Protein AF-A0A3B9R0B2-F1 (afdb_monomer_lite)

Foldseek 3Di:
DPPPDDDDFDFDWADADPDQQWCSVVDTDNTGHCCVVGVQEGEDADPVRQVVCLCVHDPPHWYAHPQGWIDHNPDIDDDDDDDPPPVVVVVVVVVVVCVVVVVVVVVVVVVVVVVVVVVVVVVVVVVVVVVVVVVVVVVVVVVVVVVVVVVVVVVVVVVVVVVVVVVVVVVVVVVVVVVVVVVVVVVVVVVVVVVVVVVVVVVVVVVVVVVVVVVVVVVVVVVVVVVVVVVVVVVVVVVVVVVVVVVVVVVVVVVVVVVVVVVVVVVVVVVVVVVCVVVPPPVCVVVVVVVVVVVVVVVVVVVVVVVVVVVVVVVVVVVVVVVVVVVVVVVVVVVVVVVVVVVVVVVVVVVVVVVVVVVVVVPPDDD

pLDDT: mean 82.93, std 15.91, range [33.5, 98.56]

Structure (mmCIF, N/CA/C/O backbone):
data_AF-A0A3B9R0B2-F1
#
_entry.id   AF-A0A3B9R0B2-F1
#
loop_
_atom_site.group_PDB
_atom_site.id
_atom_site.type_symbol
_atom_site.label_atom_id
_atom_site.label_alt_id
_atom_site.label_comp_id
_atom_site.label_asym_id
_atom_site.label_entity_id
_atom_site.label_seq_id
_atom_site.pdbx_PDB_ins_code
_atom_site.Cartn_x
_atom_site.Cartn_y
_atom_site.Cartn_z
_atom_site.occupancy
_atom_site.B_iso_or_equiv
_atom_site.auth_seq_id
_atom_site.auth_comp_id
_atom_site.auth_asym_id
_atom_site.auth_atom_id
_atom_site.pdbx_PDB_model_num
ATOM 1 N N . MET A 1 1 ? -48.941 -22.585 159.092 1.00 37.03 1 MET A N 1
ATOM 2 C CA . MET A 1 1 ? -49.025 -22.230 160.525 1.00 37.03 1 MET A CA 1
ATOM 3 C C . MET A 1 1 ? -49.773 -20.913 160.621 1.00 37.03 1 MET A C 1
ATOM 5 O O . MET A 1 1 ? -49.285 -19.969 160.006 1.00 37.03 1 MET A O 1
ATOM 9 N N . PRO A 1 2 ? -50.934 -20.805 161.291 1.00 44.44 2 PRO A N 1
ATOM 10 C CA . PRO A 1 2 ? -51.454 -19.483 161.600 1.00 44.44 2 PRO A CA 1
ATOM 11 C C . PRO A 1 2 ? -50.515 -18.877 162.649 1.00 44.44 2 PRO A C 1
ATOM 13 O O . PRO A 1 2 ? -50.288 -19.476 163.701 1.00 44.44 2 PRO A O 1
ATOM 16 N N . ARG A 1 3 ? -49.890 -17.741 162.323 1.00 44.84 3 ARG A N 1
ATOM 17 C CA . ARG A 1 3 ? -49.161 -16.946 163.311 1.00 44.84 3 ARG A CA 1
ATOM 18 C C . ARG A 1 3 ? -50.188 -16.486 164.344 1.00 44.84 3 ARG A C 1
ATOM 20 O O . ARG A 1 3 ? -51.137 -15.791 164.001 1.00 44.84 3 ARG A O 1
ATOM 27 N N . GLN A 1 4 ? -50.039 -16.944 165.583 1.00 48.78 4 GLN A N 1
ATOM 28 C CA . GLN A 1 4 ? -50.651 -16.259 166.712 1.00 48.78 4 GLN A CA 1
ATOM 29 C C . GLN A 1 4 ? -49.833 -14.988 166.915 1.00 48.78 4 GLN A C 1
ATOM 31 O O . GLN A 1 4 ? -48.729 -15.036 167.456 1.00 48.78 4 GLN A O 1
ATOM 36 N N . ASP A 1 5 ? -50.339 -13.877 166.389 1.00 49.50 5 ASP A N 1
ATOM 37 C CA . ASP A 1 5 ? -49.718 -12.572 166.561 1.00 49.50 5 ASP A CA 1
ATOM 38 C C . ASP A 1 5 ? -49.896 -12.149 168.025 1.00 49.50 5 ASP A C 1
ATOM 40 O O . ASP A 1 5 ? -50.995 -11.831 168.483 1.00 49.50 5 ASP A O 1
ATOM 44 N N . MET A 1 6 ? -48.805 -12.215 168.790 1.00 51.81 6 MET A N 1
ATOM 45 C CA . MET A 1 6 ? -48.743 -11.665 170.141 1.00 51.81 6 MET A CA 1
ATOM 46 C C . MET A 1 6 ? -48.687 -10.139 170.025 1.00 51.81 6 MET A C 1
ATOM 48 O O . MET A 1 6 ? -47.674 -9.585 169.604 1.00 51.81 6 MET A O 1
ATOM 52 N N . PHE A 1 7 ? -49.775 -9.464 170.391 1.00 59.09 7 PHE A N 1
ATOM 53 C CA . PHE A 1 7 ? -49.827 -8.008 170.494 1.00 59.09 7 PHE A CA 1
ATOM 54 C C . PHE A 1 7 ? -49.652 -7.591 171.955 1.00 59.09 7 PHE A C 1
ATOM 56 O O . PHE A 1 7 ? -50.466 -7.945 172.808 1.00 59.09 7 PHE A O 1
ATOM 63 N N . PHE A 1 8 ? -48.590 -6.835 172.236 1.00 60.72 8 PHE A N 1
ATOM 64 C CA . PHE A 1 8 ? -48.352 -6.218 173.537 1.00 60.72 8 PHE A CA 1
ATOM 65 C C . PHE A 1 8 ? -48.596 -4.716 173.395 1.00 60.72 8 PHE A C 1
ATOM 67 O O . PHE A 1 8 ? -47.788 -4.006 172.802 1.00 60.72 8 PHE A O 1
ATOM 74 N N . VAL A 1 9 ? -49.745 -4.246 173.876 1.00 70.50 9 VAL A N 1
ATOM 75 C CA . VAL A 1 9 ? -50.085 -2.820 173.926 1.00 70.50 9 VAL A CA 1
ATOM 76 C C . VAL A 1 9 ? -50.505 -2.524 175.353 1.00 70.50 9 VAL A C 1
ATOM 78 O O . VAL A 1 9 ? -51.382 -3.207 175.889 1.00 70.50 9 VAL A O 1
ATOM 81 N N . GLU A 1 10 ? -49.851 -1.552 175.984 1.00 64.38 10 GLU A N 1
ATOM 82 C CA . GLU A 1 10 ? -50.180 -1.175 177.353 1.00 64.38 10 GLU A CA 1
ATOM 83 C C . GLU A 1 10 ? -51.625 -0.669 177.424 1.00 64.38 10 GLU A C 1
ATOM 85 O O . GLU A 1 10 ? -52.099 0.117 176.595 1.00 64.38 10 GLU A O 1
ATOM 90 N N . SER A 1 11 ? -52.362 -1.184 178.407 1.00 61.53 11 SER A N 1
ATOM 91 C CA . SER A 1 11 ? -53.732 -0.765 178.655 1.00 61.53 11 SER A CA 1
ATOM 92 C C . SER A 1 11 ? -53.736 0.631 179.271 1.00 61.53 11 SER A C 1
ATOM 94 O O . SER A 1 11 ? -53.330 0.822 180.415 1.00 61.53 11 SER A O 1
ATOM 96 N N . GLY A 1 12 ? -54.226 1.585 178.491 1.00 62.78 12 GLY A N 1
ATOM 97 C CA . GLY A 1 12 ? -54.355 3.002 178.804 1.00 62.78 12 GLY A CA 1
ATOM 98 C C . GLY A 1 12 ? -55.355 3.621 177.829 1.00 62.78 12 GLY A C 1
ATOM 99 O O . GLY A 1 12 ? -55.630 3.050 176.776 1.00 62.78 12 GLY A O 1
ATOM 100 N N . LYS A 1 13 ? -55.965 4.756 178.177 1.00 60.72 13 LYS A N 1
ATOM 101 C CA . LYS A 1 13 ? -56.844 5.460 177.231 1.00 60.72 13 LYS A C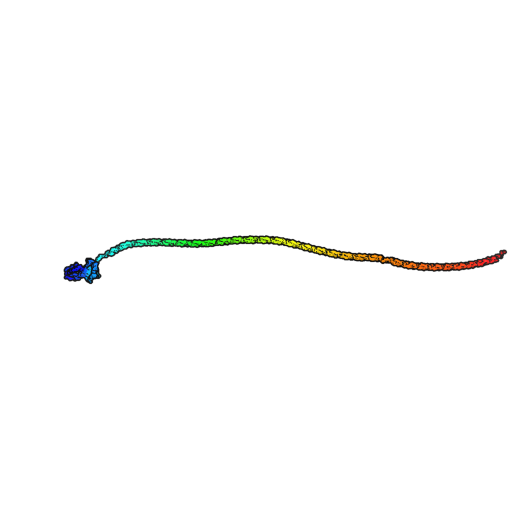A 1
ATOM 102 C C . LYS A 1 13 ? -55.984 6.191 176.211 1.00 60.72 13 LYS A C 1
ATOM 104 O O . LYS A 1 13 ? -55.130 6.974 176.618 1.00 60.72 13 LYS A O 1
ATOM 109 N N . THR A 1 14 ? -56.243 5.987 174.917 1.00 67.44 14 THR A N 1
ATOM 110 C CA . THR A 1 14 ? -55.568 6.770 173.875 1.00 67.44 14 THR A CA 1
ATOM 111 C C . THR A 1 14 ? -55.925 8.248 174.062 1.00 67.44 14 THR A C 1
ATOM 113 O O . THR A 1 14 ? -57.096 8.617 173.945 1.00 67.44 14 THR A O 1
ATOM 116 N N . ALA A 1 15 ? -54.953 9.108 174.372 1.00 62.34 15 ALA A N 1
ATOM 117 C CA . ALA A 1 15 ? -55.215 10.543 174.423 1.00 62.34 15 ALA A CA 1
ATOM 118 C C . ALA A 1 15 ? -55.415 11.071 172.990 1.00 62.34 15 ALA A C 1
ATOM 120 O O . ALA A 1 15 ? -54.563 10.881 172.119 1.00 62.34 15 ALA A O 1
ATOM 121 N N . GLN A 1 16 ? -56.568 11.696 172.731 1.00 60.84 16 GLN A N 1
ATOM 122 C CA . GLN A 1 16 ? -56.903 12.227 171.407 1.00 60.84 16 GLN A CA 1
ATOM 123 C C . GLN A 1 16 ? -55.913 13.327 171.012 1.00 60.84 16 GLN A C 1
ATOM 125 O O . GLN A 1 16 ? -55.803 14.347 171.693 1.00 60.84 16 GLN A O 1
ATOM 130 N N . SER A 1 17 ? -55.204 13.112 169.901 1.00 60.94 17 SER A N 1
ATOM 131 C CA . SER A 1 17 ? -54.373 14.142 169.279 1.00 60.94 17 SER A CA 1
ATOM 132 C C . SER A 1 17 ? -55.269 15.193 168.625 1.00 60.94 17 SER A C 1
ATOM 134 O O . SER A 1 17 ? -56.183 14.856 167.872 1.00 60.94 17 SER A O 1
ATOM 136 N N . THR A 1 18 ? -55.008 16.471 168.898 1.00 60.12 18 THR A N 1
ATOM 137 C CA . THR A 1 18 ? -55.704 17.609 168.278 1.00 60.12 18 THR A CA 1
ATOM 138 C C . THR A 1 18 ? -55.251 17.876 166.840 1.00 60.12 18 THR A C 1
ATOM 140 O O . THR A 1 18 ? -55.860 18.703 166.158 1.00 60.12 18 THR A O 1
ATOM 143 N N . ASP A 1 19 ? -54.213 17.183 166.362 1.00 68.56 19 ASP A N 1
ATOM 144 C CA . ASP A 1 19 ? -53.694 17.349 165.010 1.00 68.56 19 ASP A CA 1
ATOM 145 C C . ASP A 1 19 ? -54.424 16.447 164.003 1.00 68.56 19 ASP A C 1
ATOM 147 O O . ASP A 1 19 ? -54.148 15.248 163.877 1.00 68.56 19 ASP A O 1
ATOM 151 N N . ARG A 1 20 ? -55.352 17.061 163.255 1.00 66.94 20 ARG A N 1
ATOM 152 C CA . ARG A 1 20 ? -56.171 16.428 162.205 1.00 66.94 20 ARG A CA 1
ATOM 153 C C . ARG A 1 20 ? -55.367 15.860 161.037 1.00 66.94 20 ARG A C 1
ATOM 155 O O . ARG A 1 20 ? -55.954 15.210 160.182 1.00 66.94 20 ARG A O 1
ATOM 162 N N . GLN A 1 21 ? -54.062 16.095 160.966 1.00 77.50 21 GLN A N 1
ATOM 163 C CA . GLN A 1 21 ? -53.229 15.498 159.924 1.00 77.50 21 GLN A CA 1
ATOM 164 C C . GLN A 1 21 ? -52.776 14.071 160.265 1.00 77.50 21 GLN A C 1
ATOM 166 O O . GLN A 1 21 ? -52.325 13.353 159.373 1.00 77.50 21 GLN A O 1
ATOM 171 N N . THR A 1 22 ? -52.936 13.638 161.521 1.00 83.44 22 THR A N 1
ATOM 172 C CA . THR A 1 22 ? -52.556 12.298 161.994 1.00 83.44 22 THR A CA 1
ATOM 173 C C . THR A 1 22 ? -53.756 11.354 162.064 1.00 83.44 22 THR A C 1
ATOM 175 O O . THR A 1 22 ? -54.871 11.752 162.403 1.00 83.44 22 THR A O 1
ATOM 178 N N . LEU A 1 23 ? -53.534 10.066 161.798 1.00 84.31 23 LEU A N 1
ATOM 179 C CA . LEU A 1 23 ? -54.575 9.037 161.858 1.00 84.31 23 LEU A CA 1
ATOM 180 C C . LEU A 1 23 ? -55.136 8.874 163.282 1.00 84.31 23 LEU A C 1
ATOM 182 O O . LEU A 1 23 ? -56.311 8.550 163.447 1.00 84.31 23 LEU A O 1
ATOM 186 N N . LEU A 1 24 ? -54.335 9.180 164.311 1.00 82.25 24 LEU A N 1
ATOM 187 C CA . LEU A 1 24 ? -54.759 9.198 165.717 1.00 82.25 24 LEU A CA 1
ATOM 188 C C . LEU A 1 24 ? -55.897 10.183 166.010 1.00 82.25 24 LEU A C 1
ATOM 190 O O . LEU A 1 24 ? -56.662 9.952 166.942 1.00 82.25 24 LEU A O 1
ATOM 194 N N . ALA A 1 25 ? -56.051 11.255 165.229 1.00 81.69 25 ALA A N 1
ATOM 195 C CA . ALA A 1 25 ? -57.177 12.174 165.395 1.00 81.69 25 ALA A CA 1
ATOM 196 C C . ALA A 1 25 ? -58.522 11.554 164.967 1.00 81.69 25 ALA A C 1
ATOM 198 O O . ALA A 1 25 ? -59.581 12.043 165.364 1.00 81.69 25 ALA A O 1
ATOM 199 N N . TYR A 1 26 ? -58.492 10.476 164.175 1.00 80.19 26 TYR A N 1
ATOM 200 C CA . TYR A 1 26 ? -59.678 9.811 163.629 1.00 80.19 26 TYR A CA 1
ATOM 201 C C . TYR A 1 26 ? -59.970 8.446 164.264 1.00 80.19 26 TYR A C 1
ATOM 203 O O . TYR A 1 26 ? -60.997 7.842 163.956 1.00 80.19 26 TYR A O 1
ATOM 211 N N . VAL A 1 27 ? -59.100 7.954 165.152 1.00 79.06 27 VAL A N 1
ATOM 212 C CA . VAL A 1 27 ? -59.224 6.630 165.775 1.00 79.06 27 VAL A CA 1
ATOM 213 C C . VAL A 1 27 ? -59.065 6.756 167.290 1.00 79.06 27 VAL A C 1
ATOM 215 O O . VAL A 1 27 ? -58.057 7.259 167.771 1.00 79.06 27 VAL A O 1
ATOM 218 N N . SER A 1 28 ? -60.039 6.264 168.060 1.00 72.56 28 SER A N 1
ATOM 219 C CA . SER A 1 28 ? -59.986 6.237 169.529 1.00 72.56 28 SER A CA 1
ATOM 220 C C . SER A 1 28 ? -60.235 4.832 170.070 1.00 72.56 28 SER A C 1
ATOM 222 O O . SER A 1 28 ? -61.169 4.162 169.627 1.00 72.56 28 SER A O 1
ATOM 224 N N . SER A 1 29 ? -59.440 4.410 171.058 1.00 75.25 29 SER A N 1
ATOM 225 C CA . SER A 1 29 ? -59.623 3.147 171.778 1.00 75.25 29 SER A CA 1
ATOM 226 C C . SER A 1 29 ? -59.675 3.389 173.285 1.00 75.25 29 SER A C 1
ATOM 228 O O . SER A 1 29 ? -58.774 3.986 173.873 1.00 75.25 29 SER A O 1
ATOM 230 N N . ASP A 1 30 ? -60.727 2.885 173.931 1.00 68.25 30 ASP A N 1
ATOM 231 C CA . ASP A 1 30 ? -60.907 3.026 175.381 1.00 68.25 30 ASP A CA 1
ATOM 232 C C . ASP A 1 30 ? -60.024 2.071 176.199 1.00 68.25 30 ASP A C 1
ATOM 234 O O . ASP A 1 30 ? -59.867 2.263 177.405 1.00 68.25 30 ASP A O 1
ATOM 238 N N . ARG A 1 31 ? -59.485 1.016 175.568 1.00 72.12 31 ARG A N 1
ATOM 239 C CA . ARG A 1 31 ? -58.757 -0.069 176.253 1.00 72.12 31 ARG A CA 1
ATOM 240 C C . ARG A 1 31 ? -57.244 -0.027 176.090 1.00 72.12 31 ARG A C 1
ATOM 242 O O . ARG A 1 31 ? -56.553 -0.557 176.955 1.00 72.12 31 ARG A O 1
ATOM 249 N N . TYR A 1 32 ? -56.749 0.526 174.990 1.00 78.75 32 TYR A N 1
ATOM 250 C CA . TYR A 1 32 ? -55.340 0.456 174.617 1.00 78.75 32 TYR A CA 1
ATOM 251 C C . TYR A 1 32 ? -54.835 1.834 174.228 1.00 78.75 32 TYR A C 1
ATOM 253 O O . TYR A 1 32 ? -55.523 2.563 173.507 1.00 78.75 32 TYR A O 1
ATOM 261 N N . ASP A 1 33 ? -53.624 2.168 174.662 1.00 78.69 33 ASP A N 1
ATOM 262 C CA . ASP A 1 33 ? -52.990 3.388 174.200 1.00 78.69 33 ASP A CA 1
ATOM 263 C C . ASP A 1 33 ? -52.382 3.145 172.812 1.00 78.69 33 ASP A C 1
ATOM 265 O O . ASP A 1 33 ? -51.376 2.455 172.658 1.00 78.69 33 ASP A O 1
ATOM 269 N N . LEU A 1 34 ? -53.048 3.664 171.776 1.00 79.50 34 LEU A N 1
ATOM 270 C CA . LEU A 1 34 ? -52.610 3.551 170.383 1.00 79.50 34 LEU A CA 1
ATOM 271 C C . LEU A 1 34 ? -51.596 4.630 169.988 1.00 79.50 34 LEU A C 1
ATOM 273 O O . LEU A 1 34 ? -51.070 4.566 168.872 1.00 79.50 34 LEU A O 1
ATOM 277 N N . GLN A 1 35 ? -51.310 5.605 170.863 1.00 79.81 35 GLN A N 1
ATOM 278 C CA . GLN A 1 35 ? -50.381 6.689 170.545 1.00 79.81 35 GLN A CA 1
ATOM 279 C C . GLN A 1 35 ? -49.009 6.169 170.086 1.00 79.81 35 GLN A C 1
ATOM 281 O O . GLN A 1 35 ? -48.563 6.603 169.023 1.00 79.81 35 GLN A O 1
ATOM 286 N N . PRO A 1 36 ? -48.367 5.190 170.761 1.00 77.69 36 PRO A N 1
ATOM 287 C CA . PRO A 1 36 ? -47.055 4.698 170.338 1.00 77.69 36 PRO A CA 1
ATOM 288 C C . PRO A 1 36 ? -47.045 4.026 168.957 1.00 77.69 36 PRO A C 1
ATOM 290 O O . PRO A 1 36 ? -46.008 4.007 168.301 1.00 77.69 36 PRO A O 1
ATOM 293 N N . LEU A 1 37 ? -48.175 3.467 168.504 1.00 77.19 37 LEU A N 1
ATOM 294 C CA . LEU A 1 37 ? -48.255 2.736 167.234 1.00 77.19 37 LEU A CA 1
ATOM 295 C C . LEU A 1 37 ? -48.544 3.662 166.045 1.00 77.19 37 LEU A C 1
ATOM 297 O O . LEU A 1 37 ? -48.039 3.437 164.949 1.00 77.19 37 LEU A O 1
ATOM 301 N N . LEU A 1 38 ? -49.387 4.678 166.249 1.00 79.06 38 LEU A N 1
ATOM 302 C CA . LEU A 1 38 ? -49.955 5.480 165.161 1.00 79.06 38 LEU A CA 1
ATOM 303 C C . LEU A 1 38 ? -49.489 6.944 165.154 1.00 79.06 38 LEU A C 1
ATOM 305 O O . LEU A 1 38 ? -49.937 7.703 164.297 1.00 79.06 38 LEU A O 1
ATOM 309 N N . ALA A 1 39 ? -48.587 7.349 166.058 1.00 77.19 39 ALA A N 1
ATOM 310 C CA . ALA A 1 39 ? -48.084 8.727 166.136 1.00 77.19 39 ALA A CA 1
ATOM 311 C C . ALA A 1 39 ? -47.490 9.247 164.815 1.00 77.19 39 ALA A C 1
ATOM 313 O O . ALA A 1 39 ? -47.677 10.413 164.491 1.00 77.19 39 ALA A O 1
ATOM 314 N N . GLY A 1 40 ? -46.819 8.384 164.044 1.00 81.31 40 GLY A N 1
ATOM 315 C CA . GLY A 1 40 ? -46.200 8.732 162.758 1.00 81.31 40 GLY A CA 1
ATOM 316 C C . GLY A 1 40 ? -47.059 8.435 161.524 1.00 81.31 40 GLY A C 1
ATOM 317 O O . GLY A 1 40 ? -46.539 8.416 160.410 1.00 81.31 40 GLY A O 1
ATOM 318 N N . VAL A 1 41 ? -48.351 8.126 161.685 1.00 86.44 41 VAL A N 1
ATOM 319 C CA . VAL A 1 41 ? -49.229 7.805 160.550 1.00 86.44 41 VAL A CA 1
ATOM 320 C C . VAL A 1 41 ? -50.074 9.025 160.198 1.00 86.44 41 VAL A C 1
ATOM 322 O O . VAL A 1 41 ? -50.977 9.401 160.942 1.00 86.44 41 VAL A O 1
ATOM 325 N N . LEU A 1 42 ? -49.778 9.639 159.058 1.00 88.44 42 LEU A N 1
ATOM 326 C CA . LEU A 1 42 ? -50.481 10.791 158.504 1.00 88.44 42 LEU A CA 1
ATOM 327 C C . LEU A 1 42 ? -51.615 10.347 157.570 1.00 88.44 42 LEU A C 1
ATOM 329 O O . LEU A 1 42 ? -51.637 9.212 157.090 1.00 88.44 42 LEU A O 1
ATOM 333 N N . VAL A 1 43 ? -52.558 11.245 157.290 1.00 88.75 43 VAL A N 1
ATOM 334 C CA . VAL A 1 43 ? -53.704 10.969 156.407 1.00 88.75 43 VAL A CA 1
ATOM 335 C C . VAL A 1 43 ? -53.698 11.905 155.197 1.00 88.75 43 VAL A C 1
ATOM 337 O O . VAL A 1 43 ? -53.360 13.083 155.320 1.00 88.75 43 VAL A O 1
ATOM 340 N N . ALA A 1 44 ? -54.081 11.375 154.034 1.00 87.19 44 ALA A N 1
ATOM 341 C CA . ALA A 1 44 ? -54.340 12.129 152.803 1.00 87.19 44 ALA A CA 1
ATOM 342 C C . ALA A 1 44 ? -55.659 11.674 152.150 1.00 87.19 44 ALA A C 1
ATOM 344 O O . ALA A 1 44 ? -56.146 10.569 152.412 1.00 87.19 44 ALA A O 1
ATOM 345 N N . GLU A 1 45 ? -56.258 12.506 151.301 1.00 84.88 45 GLU A N 1
ATOM 346 C CA . GLU A 1 45 ? -57.517 12.181 150.620 1.00 84.88 45 GLU A CA 1
ATOM 347 C C . GLU A 1 45 ? -57.298 11.146 149.503 1.00 84.88 45 GLU A C 1
ATOM 349 O 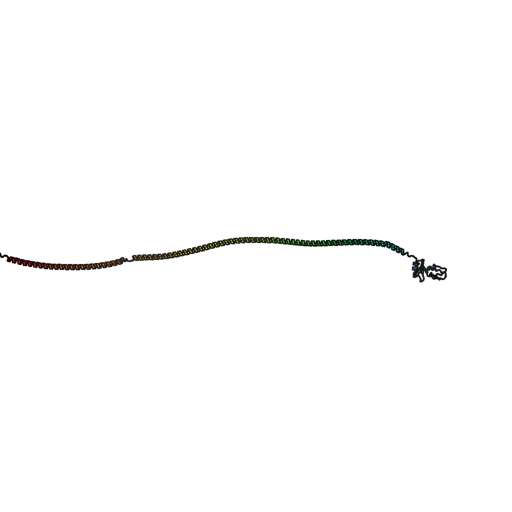O . GLU A 1 45 ? -58.008 10.136 149.447 1.00 84.88 45 GLU A O 1
ATOM 354 N N . ASP A 1 46 ? -56.276 11.344 148.663 1.00 83.56 46 ASP A N 1
ATOM 355 C CA . ASP A 1 46 ? -55.973 10.491 147.509 1.00 83.56 46 ASP A CA 1
ATOM 356 C C . ASP A 1 46 ? -54.475 10.152 147.357 1.00 83.56 46 ASP A C 1
ATOM 358 O O . ASP A 1 46 ? -53.607 10.632 148.091 1.00 83.56 46 ASP A O 1
ATOM 362 N N . LEU A 1 47 ? -54.164 9.251 146.416 1.00 84.31 47 LEU A N 1
ATOM 363 C CA . LEU A 1 47 ? -52.792 8.791 146.177 1.00 84.31 47 LEU A CA 1
ATOM 364 C C . LEU A 1 47 ? -51.881 9.901 145.640 1.00 84.31 47 LEU A C 1
ATOM 366 O O . LEU A 1 47 ? -50.685 9.897 145.929 1.00 84.31 47 LEU A O 1
ATOM 370 N N . THR A 1 48 ? -52.423 10.835 144.862 1.00 86.06 48 THR A N 1
ATOM 371 C CA . THR A 1 48 ? -51.646 11.937 144.288 1.00 86.06 48 THR A CA 1
ATOM 372 C C . THR A 1 48 ? -51.164 12.863 145.396 1.00 86.06 48 THR A C 1
ATOM 374 O O . THR A 1 48 ? -49.980 13.193 145.451 1.00 86.06 48 THR A O 1
ATOM 377 N N . GLU A 1 49 ? -52.052 13.209 146.326 1.00 86.50 49 GLU A N 1
ATOM 378 C CA . GLU A 1 49 ? -51.727 13.986 147.515 1.00 86.50 49 GLU A CA 1
ATOM 379 C C . GLU A 1 49 ? -50.709 13.247 148.399 1.00 86.50 49 GLU A C 1
ATOM 381 O O . GLU A 1 49 ? -49.703 13.832 148.809 1.00 86.50 49 GLU A O 1
ATOM 386 N N . ALA A 1 50 ? -50.906 11.943 148.629 1.00 85.88 50 ALA A N 1
ATOM 387 C CA . ALA A 1 50 ? -49.968 11.136 149.410 1.00 85.88 50 ALA A CA 1
ATOM 388 C C . ALA A 1 50 ? -48.564 11.069 148.778 1.00 85.88 50 ALA A C 1
ATOM 390 O O . ALA A 1 50 ? -47.562 11.125 149.490 1.00 85.88 50 ALA A O 1
ATOM 391 N N . LEU A 1 51 ? -48.464 10.974 147.448 1.00 85.62 51 LEU A N 1
ATOM 392 C CA . LEU A 1 51 ? -47.179 10.973 146.743 1.00 85.62 51 LEU A CA 1
ATOM 393 C C . LEU A 1 51 ? -46.520 12.354 146.711 1.00 85.62 51 LEU A C 1
ATOM 395 O O . LEU A 1 51 ? -45.298 12.424 146.817 1.00 85.62 51 LEU A O 1
ATOM 399 N N . ALA A 1 52 ? -47.294 13.435 146.602 1.00 88.81 52 ALA A N 1
ATOM 400 C CA . ALA A 1 52 ? -46.759 14.795 146.651 1.00 88.81 52 ALA A CA 1
ATOM 401 C C . ALA A 1 52 ? -46.112 15.092 148.011 1.00 88.81 52 ALA A C 1
ATOM 403 O O . ALA A 1 52 ? -45.025 15.659 148.073 1.00 88.81 52 ALA A O 1
ATOM 404 N N . ARG A 1 53 ? -46.740 14.631 149.099 1.00 85.56 53 ARG A N 1
ATOM 405 C CA . ARG A 1 53 ? -46.236 14.802 150.471 1.00 85.56 53 ARG A CA 1
ATOM 406 C C . ARG A 1 53 ? -45.169 13.782 150.871 1.00 85.56 53 ARG A C 1
ATOM 408 O O . ARG A 1 53 ? -44.580 13.885 151.943 1.00 85.56 53 ARG A O 1
ATOM 415 N N . ARG A 1 54 ? -44.867 12.806 150.013 1.00 86.25 54 ARG A N 1
ATOM 416 C CA . ARG A 1 54 ? -43.921 11.721 150.312 1.00 86.25 54 ARG A CA 1
ATOM 417 C C . ARG A 1 54 ? -42.513 12.219 150.644 1.00 86.25 54 ARG A C 1
ATOM 419 O O . ARG A 1 54 ? -41.843 11.597 151.461 1.00 86.25 54 ARG A O 1
ATOM 426 N N . SER A 1 55 ? -42.052 13.301 150.014 1.00 84.06 55 SER A N 1
ATOM 427 C CA . SER A 1 55 ? -40.714 13.860 150.267 1.00 84.06 55 SER A CA 1
ATOM 428 C C . SER A 1 55 ? -40.573 14.524 151.637 1.00 84.06 55 SER A C 1
ATOM 430 O O . SER A 1 55 ? -39.451 14.769 152.065 1.00 84.06 55 SER A O 1
ATOM 432 N N . GLU A 1 56 ? -41.686 14.823 152.308 1.00 85.69 56 GLU A N 1
ATOM 433 C CA . GLU A 1 56 ? -41.707 15.460 153.629 1.00 85.69 56 GLU A CA 1
ATOM 434 C C . GLU A 1 56 ? -41.709 14.435 154.775 1.00 85.69 56 GLU A C 1
ATOM 436 O O . GLU A 1 56 ? -41.499 14.811 155.926 1.00 85.69 56 GLU A O 1
ATOM 441 N N . LEU A 1 57 ? -41.916 13.146 154.471 1.00 84.25 57 LEU A N 1
ATOM 442 C CA . LEU A 1 57 ? -42.009 12.083 155.472 1.00 84.25 57 LEU A CA 1
ATOM 443 C C . LEU A 1 57 ? -40.669 11.806 156.153 1.00 84.25 57 LEU A C 1
ATOM 445 O O . LEU A 1 57 ? -39.642 11.629 155.493 1.00 84.25 57 LEU A O 1
ATOM 449 N N . GLN A 1 58 ? -40.698 11.670 157.479 1.00 83.75 58 GLN A N 1
ATOM 450 C CA . GLN A 1 58 ? -39.563 11.160 158.248 1.00 83.75 58 GLN A CA 1
ATOM 451 C C . GLN A 1 58 ? -39.398 9.639 158.073 1.00 83.75 58 GLN A C 1
ATOM 453 O O . GLN A 1 58 ? -40.299 8.931 157.623 1.00 83.75 58 GLN A O 1
ATOM 458 N N . GLN A 1 59 ? -38.235 9.109 158.476 1.00 78.50 59 GLN A N 1
ATOM 459 C CA . GLN A 1 59 ? -37.823 7.707 158.271 1.00 78.50 59 GLN A CA 1
ATOM 460 C C . GLN A 1 59 ? -38.834 6.653 158.789 1.00 78.50 59 GLN A C 1
ATOM 462 O O . GLN A 1 59 ? -38.814 5.515 158.319 1.00 78.50 59 GLN A O 1
ATOM 467 N N . SER A 1 60 ? -39.716 7.024 159.724 1.00 78.94 60 SER A N 1
ATOM 468 C CA . SER A 1 60 ? -40.711 6.141 160.357 1.00 78.94 60 SER A CA 1
ATOM 469 C C . SER A 1 60 ? -42.159 6.606 160.166 1.00 78.94 60 SER A C 1
ATOM 471 O O . SER A 1 60 ? -43.051 6.112 160.854 1.00 78.94 60 SER A O 1
ATOM 473 N N . GLU A 1 61 ? -42.401 7.552 159.256 1.00 88.50 61 GLU A N 1
ATOM 474 C CA . GLU A 1 61 ? -43.741 8.056 158.965 1.00 88.50 61 GLU A CA 1
ATOM 475 C C . GLU A 1 61 ? -44.338 7.408 157.714 1.00 88.50 61 GLU A C 1
ATOM 477 O O . GLU A 1 61 ? -43.638 7.007 156.777 1.00 88.50 61 GLU A O 1
ATOM 482 N N . SER A 1 62 ? -45.663 7.303 157.694 1.00 88.94 62 SER A N 1
ATOM 483 C CA . SER A 1 62 ? -46.405 6.818 156.529 1.00 88.94 62 SER A CA 1
ATOM 484 C C . SER A 1 62 ? -47.696 7.597 156.348 1.00 88.94 62 SER A C 1
ATOM 486 O O . SER A 1 62 ? -48.301 8.034 157.322 1.00 88.94 62 SER A O 1
ATOM 488 N N . ILE A 1 63 ? -48.119 7.772 155.099 1.00 90.56 63 ILE A N 1
ATOM 489 C CA . ILE A 1 63 ? -49.380 8.420 154.743 1.00 90.56 63 ILE A CA 1
ATOM 490 C C . ILE A 1 63 ? -50.366 7.341 154.327 1.00 90.56 63 ILE A C 1
ATOM 492 O O . ILE A 1 63 ? -50.080 6.542 153.434 1.00 90.56 63 ILE A O 1
ATOM 496 N N . VAL A 1 64 ? -51.541 7.333 154.942 1.00 88.81 64 VAL A N 1
ATOM 497 C CA . VAL A 1 64 ? -52.645 6.452 154.564 1.00 88.81 64 VAL A CA 1
ATOM 498 C C . VAL A 1 64 ? -53.715 7.273 153.859 1.00 88.81 64 VAL A C 1
ATOM 500 O O . VAL A 1 64 ? -54.156 8.306 154.356 1.00 88.81 64 VAL A O 1
ATOM 503 N N . THR A 1 65 ? -54.140 6.804 152.690 1.00 87.56 65 THR A N 1
ATOM 504 C CA . THR A 1 65 ? -55.247 7.417 151.943 1.00 87.56 65 THR A CA 1
ATOM 505 C C . THR A 1 65 ? -56.586 6.795 152.327 1.00 87.56 65 THR A C 1
ATOM 507 O O . THR A 1 65 ? -56.633 5.639 152.759 1.00 87.56 65 THR A O 1
ATOM 510 N N . LYS A 1 66 ? -57.703 7.494 152.081 1.00 82.62 66 LYS A N 1
ATOM 511 C CA . LYS A 1 66 ? -59.059 6.933 152.283 1.00 82.62 66 LYS A CA 1
ATOM 512 C C . LYS A 1 66 ? -59.301 5.620 151.526 1.00 82.62 66 LYS A C 1
ATOM 514 O O . LYS A 1 66 ? -60.075 4.784 151.981 1.00 82.62 66 LYS A O 1
ATOM 519 N N . SER A 1 67 ? -58.625 5.422 150.392 1.00 76.81 67 SER A N 1
ATOM 520 C CA . SER A 1 67 ? -58.708 4.198 149.578 1.00 76.81 67 SER A CA 1
ATOM 521 C C . SER A 1 67 ? -57.934 2.997 150.150 1.00 76.81 67 SER A C 1
ATOM 523 O O . SER A 1 67 ? -57.956 1.913 149.568 1.00 76.81 67 SER A O 1
ATOM 525 N N . GLY A 1 68 ? -57.241 3.171 151.281 1.00 78.06 68 GLY A N 1
ATOM 526 C CA . GLY A 1 68 ? -56.448 2.124 151.929 1.00 78.06 68 GLY A CA 1
ATOM 527 C C . GLY A 1 68 ? -55.039 1.949 151.356 1.00 78.06 68 GLY A C 1
ATOM 528 O O . GLY A 1 68 ? -54.326 1.038 151.774 1.00 78.06 68 GLY A O 1
ATOM 529 N N . VAL A 1 69 ? -54.610 2.803 150.417 1.00 83.69 69 VAL A N 1
ATOM 530 C CA . VAL A 1 69 ? -53.207 2.842 149.977 1.00 83.69 69 VAL A CA 1
ATOM 531 C C . VAL A 1 69 ? -52.357 3.474 151.070 1.00 83.69 69 VAL A C 1
ATOM 533 O O . VAL A 1 69 ? -52.684 4.564 151.546 1.00 83.69 69 VAL A O 1
ATOM 536 N N . VAL A 1 70 ? -51.263 2.801 151.424 1.00 88.62 70 VAL A N 1
ATOM 537 C CA . VAL A 1 70 ? -50.268 3.281 152.388 1.00 88.62 70 VAL A CA 1
ATOM 538 C C . VAL A 1 70 ? -48.995 3.649 151.640 1.00 88.62 70 VAL A C 1
ATOM 540 O O . VAL A 1 70 ? -48.476 2.837 150.879 1.00 88.62 70 VAL A O 1
ATOM 543 N N . VAL A 1 71 ? -48.481 4.854 151.851 1.00 86.25 71 VAL A N 1
ATOM 544 C CA . VAL A 1 71 ? -47.260 5.362 151.217 1.00 86.25 71 VAL A CA 1
ATOM 545 C C . VAL A 1 71 ? -46.237 5.688 152.301 1.00 86.25 71 VAL A C 1
ATOM 547 O O . VAL A 1 71 ? -46.502 6.494 153.187 1.00 86.25 71 VAL A O 1
ATOM 550 N N . GLY A 1 72 ? -45.067 5.063 152.230 1.00 87.00 72 GLY A N 1
ATOM 551 C CA . GLY A 1 72 ? -43.878 5.427 152.997 1.00 87.00 72 G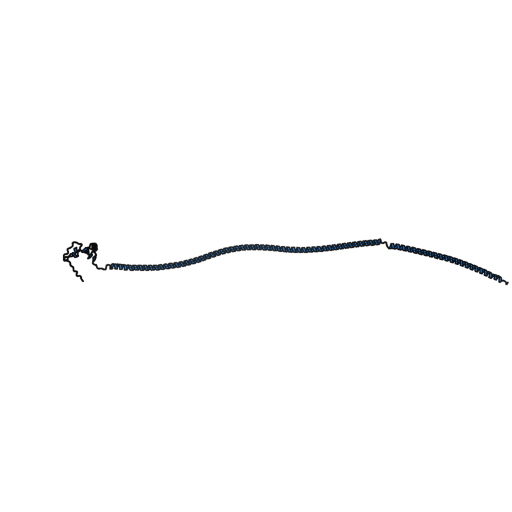LY A CA 1
ATOM 552 C C . GLY A 1 72 ? -42.844 6.154 152.132 1.00 87.00 72 GLY A C 1
ATOM 553 O O . GLY A 1 72 ? -43.021 6.346 150.927 1.00 87.00 72 GLY A O 1
ATOM 554 N N . ILE A 1 73 ? -41.711 6.523 152.732 1.00 85.75 73 ILE A N 1
ATOM 555 C CA . ILE A 1 73 ? -40.678 7.337 152.066 1.00 85.75 73 ILE A CA 1
ATOM 556 C C . ILE A 1 73 ? -40.109 6.697 150.788 1.00 85.75 73 ILE A C 1
ATOM 558 O O . ILE A 1 73 ? -39.763 7.387 149.829 1.00 85.75 73 ILE A O 1
ATOM 562 N N . ASN A 1 74 ? -40.029 5.368 150.731 1.00 84.25 74 ASN A N 1
ATOM 563 C CA . ASN A 1 74 ? -39.473 4.615 149.604 1.00 84.25 74 ASN A CA 1
ATOM 564 C C . ASN A 1 74 ? -40.302 3.391 149.203 1.00 84.25 74 ASN A C 1
ATOM 566 O O . ASN A 1 74 ? -39.838 2.572 148.412 1.00 84.25 74 ASN A O 1
ATOM 570 N N . TRP A 1 75 ? -41.523 3.273 149.713 1.00 85.75 75 TRP A N 1
ATOM 571 C CA . TRP A 1 75 ? -42.411 2.164 149.403 1.00 85.75 75 TRP A CA 1
ATOM 572 C C . TRP A 1 75 ? -43.857 2.640 149.377 1.00 85.75 75 TRP A C 1
ATOM 574 O O . TRP A 1 75 ? -44.215 3.622 150.016 1.00 85.75 75 TRP A O 1
ATOM 584 N N . ALA A 1 76 ? -44.701 1.934 148.640 1.00 84.00 76 ALA A N 1
ATOM 585 C CA . ALA A 1 76 ? -46.138 2.092 148.739 1.00 84.00 76 ALA A CA 1
ATOM 586 C C . ALA A 1 76 ? -46.774 0.707 148.728 1.00 84.00 76 ALA A C 1
ATOM 588 O O . ALA A 1 76 ? -46.375 -0.167 147.956 1.00 84.00 76 ALA A O 1
ATOM 589 N N . HIS A 1 77 ? -47.751 0.508 149.597 1.00 82.38 77 HIS A N 1
ATOM 590 C CA . HIS A 1 77 ? -48.591 -0.669 149.614 1.00 82.38 77 HIS A CA 1
ATOM 591 C C . HIS A 1 77 ? -49.968 -0.287 149.086 1.00 82.38 77 HIS A C 1
ATOM 593 O O . HIS A 1 77 ? -50.757 0.378 149.759 1.00 82.38 77 HIS A O 1
ATOM 599 N N . VAL A 1 78 ? -50.245 -0.727 147.863 1.00 80.38 78 VAL A N 1
ATOM 600 C CA . VAL A 1 78 ? -51.563 -0.627 147.241 1.00 80.38 78 VAL A CA 1
ATOM 601 C C . VAL A 1 78 ? -52.286 -1.950 147.495 1.00 80.38 78 VAL A C 1
ATOM 603 O O . VAL A 1 78 ? -51.730 -3.001 147.156 1.00 80.38 78 VAL A O 1
ATOM 606 N N . PRO A 1 79 ? -53.504 -1.954 148.064 1.00 69.94 79 PRO A N 1
ATOM 607 C CA . PRO A 1 79 ? -54.290 -3.176 148.123 1.00 69.94 79 PRO A CA 1
ATOM 608 C C . PRO A 1 79 ? -54.537 -3.666 146.687 1.00 69.94 79 PRO A C 1
ATOM 610 O O . PRO A 1 79 ? -55.146 -2.967 145.880 1.00 69.94 79 PRO A O 1
ATOM 613 N N . ARG A 1 80 ? -54.010 -4.846 146.324 1.00 59.62 80 ARG A N 1
ATOM 614 C CA . ARG A 1 80 ? -54.195 -5.414 144.977 1.00 59.62 80 ARG A CA 1
ATOM 615 C C . ARG A 1 80 ? -55.677 -5.731 144.750 1.00 59.62 80 ARG A C 1
ATOM 617 O O . ARG A 1 80 ? -56.188 -6.699 145.309 1.00 59.62 80 ARG A O 1
ATOM 624 N N . GLY A 1 81 ? -56.333 -4.953 143.891 1.00 50.97 81 GLY A N 1
ATOM 625 C CA . GLY A 1 81 ? -57.597 -5.332 143.260 1.00 50.97 81 GLY A CA 1
ATOM 626 C C . GLY A 1 81 ? -57.360 -6.443 142.230 1.00 50.97 81 GLY A C 1
ATOM 627 O O . GLY A 1 81 ? -56.460 -6.346 141.400 1.00 50.97 81 GLY A O 1
ATOM 628 N N . GLN A 1 82 ? -58.126 -7.528 142.313 1.00 45.09 82 GLN A N 1
ATOM 629 C CA . GLN A 1 82 ? -58.112 -8.638 141.353 1.00 45.09 82 GLN A CA 1
ATOM 630 C C . GLN A 1 82 ? -58.647 -8.184 139.978 1.00 45.09 82 GLN A C 1
ATOM 632 O O . GLN A 1 82 ? -59.690 -7.540 139.936 1.00 45.09 82 GLN A O 1
ATOM 637 N N . GLY A 1 83 ? -58.013 -8.580 138.859 1.00 42.38 83 GLY A N 1
ATOM 638 C CA . GLY A 1 83 ? -58.678 -8.554 137.541 1.00 42.38 83 GLY A CA 1
ATOM 639 C C . GLY A 1 83 ? -57.776 -8.513 136.299 1.00 42.38 83 GLY A C 1
ATOM 640 O O . GLY A 1 83 ? -57.415 -7.442 135.827 1.00 42.38 83 GLY A O 1
ATOM 641 N N . GLY A 1 84 ? -57.482 -9.677 135.706 1.00 48.78 84 GLY A N 1
ATOM 642 C CA . GLY A 1 84 ? -56.817 -9.845 134.402 1.00 48.78 84 GLY A CA 1
ATOM 643 C C . GLY A 1 84 ? -57.724 -9.611 133.183 1.00 48.78 84 GLY A C 1
ATOM 644 O O . GLY A 1 84 ? -57.682 -10.393 132.240 1.00 48.78 84 GLY A O 1
ATOM 645 N N . THR A 1 85 ? -58.559 -8.570 133.202 1.00 49.72 85 THR A N 1
ATOM 646 C CA . THR A 1 85 ? -59.559 -8.281 132.153 1.00 49.72 85 THR A CA 1
ATOM 647 C C . THR A 1 85 ? -59.245 -7.043 131.307 1.00 49.72 85 THR A C 1
ATOM 649 O O . THR A 1 85 ? -59.787 -6.914 130.215 1.00 49.72 85 THR A O 1
ATOM 652 N N . ALA A 1 86 ? -58.330 -6.168 131.738 1.00 48.75 86 ALA A N 1
ATOM 653 C CA . ALA A 1 86 ? -58.018 -4.927 131.018 1.00 48.75 86 ALA A CA 1
ATOM 654 C C . ALA A 1 86 ? -57.194 -5.128 129.725 1.00 48.75 86 ALA A C 1
ATOM 656 O O . ALA A 1 86 ? -57.361 -4.368 128.783 1.00 48.75 86 ALA A O 1
ATOM 657 N N . GLY A 1 87 ? -56.359 -6.173 129.635 1.00 54.81 87 GLY A N 1
ATOM 658 C CA . GLY A 1 87 ? -55.586 -6.488 128.418 1.00 54.81 87 GLY A CA 1
ATOM 659 C C . GLY A 1 87 ? -56.289 -7.433 127.434 1.00 54.81 87 GLY A C 1
ATOM 660 O O . GLY A 1 87 ? -55.749 -7.724 126.371 1.00 54.81 87 GLY A O 1
ATOM 661 N N . LEU A 1 88 ? -57.469 -7.954 127.794 1.00 62.47 88 LEU A N 1
ATOM 662 C CA . LEU A 1 88 ? -58.241 -8.845 126.923 1.00 62.47 88 LEU A CA 1
ATOM 663 C C . LEU A 1 88 ? -58.996 -8.040 125.855 1.00 62.47 88 LEU A C 1
ATOM 665 O O . LEU A 1 88 ? -59.015 -8.446 124.701 1.00 62.47 88 LEU A O 1
ATOM 669 N N . LEU A 1 89 ? -59.547 -6.881 126.239 1.00 63.34 89 LEU A N 1
ATOM 670 C CA . LEU A 1 89 ? -60.360 -6.025 125.371 1.00 63.34 89 LEU A CA 1
ATOM 671 C C . LEU A 1 89 ? -59.520 -5.344 124.280 1.00 63.34 89 LEU A C 1
ATOM 673 O O . LEU A 1 89 ? -59.863 -5.410 123.108 1.00 63.34 89 LEU A O 1
ATOM 677 N N . GLU A 1 90 ? -58.373 -4.769 124.651 1.00 64.50 90 GLU A N 1
ATOM 678 C CA . GLU A 1 90 ? -57.453 -4.109 123.710 1.00 64.50 90 GLU A CA 1
ATOM 679 C C . GLU A 1 90 ? -56.891 -5.106 122.677 1.00 64.50 90 GLU A C 1
ATOM 681 O O . GLU A 1 90 ? -56.780 -4.803 121.491 1.00 64.50 90 GLU A O 1
ATOM 686 N N . ARG A 1 91 ? -56.643 -6.351 123.104 1.00 71.69 91 ARG A N 1
ATOM 687 C CA . ARG A 1 91 ? -56.205 -7.443 122.225 1.00 71.69 91 ARG A CA 1
ATOM 688 C C . ARG A 1 91 ? -57.329 -7.988 121.343 1.00 71.69 91 ARG A C 1
ATOM 690 O O . ARG A 1 91 ? -57.065 -8.419 120.225 1.00 71.69 91 ARG A O 1
ATOM 697 N N . GLU A 1 92 ? -58.565 -8.008 121.834 1.00 75.38 92 GLU A N 1
ATOM 698 C CA . GLU A 1 92 ? -59.738 -8.416 121.056 1.00 75.38 92 GLU A CA 1
ATOM 699 C C . GLU A 1 92 ? -60.079 -7.376 119.976 1.00 75.38 92 GLU A C 1
ATOM 701 O O . GLU A 1 92 ? -60.347 -7.755 118.836 1.00 75.38 92 GLU A O 1
ATOM 706 N N . GLU A 1 93 ? -59.951 -6.080 120.280 1.00 77.31 93 GLU A N 1
ATOM 707 C CA . GLU A 1 93 ? -60.063 -4.992 119.301 1.00 77.31 93 GLU A CA 1
ATOM 708 C C . GLU A 1 93 ? -58.951 -5.042 118.240 1.00 77.31 93 GLU A C 1
ATOM 710 O O . GLU A 1 93 ? -59.235 -4.910 117.048 1.00 77.31 93 GLU A O 1
ATOM 715 N N . GLU A 1 94 ? -57.697 -5.281 118.636 1.00 80.19 94 GLU A N 1
ATOM 716 C CA . GLU A 1 94 ? -56.566 -5.420 117.707 1.00 80.19 94 GLU A CA 1
ATOM 717 C C . GLU A 1 94 ? -56.714 -6.657 116.805 1.00 80.19 94 GLU A C 1
ATOM 719 O O . GLU A 1 94 ? -56.534 -6.571 115.590 1.00 80.19 94 GLU A O 1
ATOM 724 N N . LEU A 1 95 ? -57.133 -7.798 117.365 1.00 82.44 95 LEU A N 1
ATOM 725 C CA . LEU A 1 95 ? -57.457 -8.995 116.585 1.00 82.44 95 LEU A CA 1
ATOM 726 C C . LEU A 1 95 ? -58.636 -8.760 115.637 1.00 82.44 95 LEU A C 1
ATOM 728 O O . LEU A 1 95 ? -58.634 -9.313 114.540 1.00 82.44 95 LEU A O 1
ATOM 732 N N . SER A 1 96 ? -59.631 -7.962 116.031 1.00 81.31 96 SER A N 1
ATOM 733 C CA . SER A 1 96 ? -60.751 -7.605 115.157 1.00 81.31 96 SER A CA 1
ATOM 734 C C . SER A 1 96 ? -60.298 -6.725 113.991 1.00 81.31 96 SER A C 1
ATOM 736 O O . SER A 1 96 ? -60.665 -7.014 112.856 1.00 81.31 96 SER A O 1
ATOM 738 N N . ARG A 1 97 ? -59.444 -5.719 114.231 1.00 87.00 97 ARG A N 1
ATOM 739 C CA . ARG A 1 97 ? -58.859 -4.898 113.152 1.00 87.00 97 ARG A CA 1
ATOM 740 C C . ARG A 1 97 ? -57.995 -5.732 112.215 1.00 87.00 97 ARG A C 1
ATOM 742 O O . ARG A 1 97 ? -58.188 -5.677 111.009 1.00 87.00 97 ARG A O 1
ATOM 749 N N . LEU A 1 98 ? -57.106 -6.570 112.750 1.00 86.62 98 LEU A N 1
ATOM 750 C CA . LEU A 1 98 ? -56.261 -7.450 111.937 1.00 86.62 98 LEU A CA 1
ATOM 751 C C . LEU A 1 98 ? -57.083 -8.466 111.125 1.00 86.62 98 LEU A C 1
ATOM 753 O O . LEU A 1 98 ? -56.709 -8.783 109.998 1.00 86.62 98 LEU A O 1
ATOM 757 N N . ARG A 1 99 ? -58.218 -8.948 111.656 1.00 88.25 99 ARG A N 1
ATOM 758 C CA . ARG A 1 99 ? -59.157 -9.816 110.919 1.00 88.25 99 ARG A CA 1
ATOM 759 C C . ARG A 1 99 ? -59.809 -9.122 109.723 1.00 88.25 99 ARG A C 1
ATOM 761 O O . ARG A 1 99 ? -60.200 -9.821 108.796 1.00 88.25 99 ARG A O 1
ATOM 768 N N . GLU A 1 100 ? -59.924 -7.798 109.734 1.00 88.25 100 GLU A N 1
ATOM 769 C CA . GLU A 1 100 ? -60.444 -7.011 108.609 1.00 88.25 100 GLU A CA 1
ATOM 770 C C . GLU A 1 100 ? -59.324 -6.532 107.668 1.00 88.25 100 GLU A C 1
ATOM 772 O O . GLU A 1 100 ? -59.471 -6.588 106.447 1.00 88.25 100 GLU A O 1
ATOM 777 N N . GLU A 1 101 ? -58.182 -6.109 108.215 1.00 92.19 101 GLU A N 1
ATOM 778 C CA . GLU A 1 101 ? -57.062 -5.549 107.451 1.00 92.19 101 GLU A CA 1
ATOM 779 C C . GLU A 1 101 ? -56.296 -6.601 106.644 1.00 92.19 101 GLU A C 1
ATOM 781 O O . GLU A 1 101 ? -55.948 -6.341 105.492 1.00 92.19 101 GLU A O 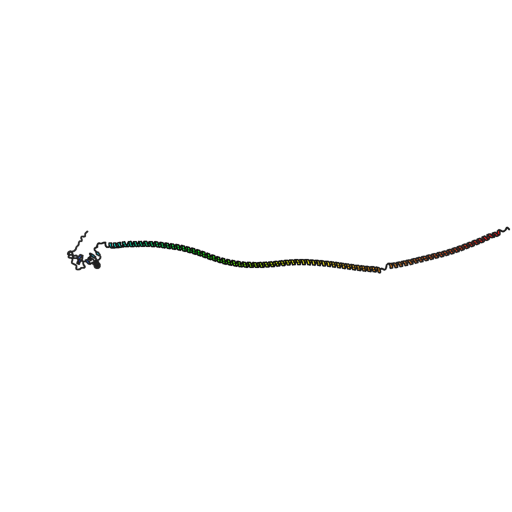1
ATOM 786 N N . VAL A 1 102 ? -56.045 -7.790 107.207 1.00 92.94 102 VAL A N 1
ATOM 787 C CA . VAL A 1 102 ? -55.278 -8.841 106.516 1.00 92.94 102 VAL A CA 1
ATOM 788 C C . VAL A 1 102 ? -55.966 -9.276 105.215 1.00 92.94 102 VAL A C 1
ATOM 790 O O . VAL A 1 102 ? -55.313 -9.185 104.176 1.00 92.94 102 VAL A O 1
ATOM 793 N N . PRO A 1 103 ? -57.267 -9.634 105.192 1.00 93.25 103 PRO A N 1
ATOM 794 C CA . PRO A 1 103 ? -57.947 -9.990 103.945 1.00 93.25 103 PRO A CA 1
ATOM 795 C C . PRO A 1 103 ? -57.983 -8.842 102.931 1.00 93.25 103 PRO A C 1
ATOM 797 O O . PRO A 1 103 ? -57.874 -9.071 101.727 1.00 93.25 103 PRO A O 1
ATOM 800 N N . ALA A 1 104 ? -58.118 -7.594 103.396 1.00 92.25 104 ALA A N 1
ATOM 801 C CA . ALA A 1 104 ? -58.106 -6.425 102.520 1.00 92.25 104 ALA A CA 1
ATOM 802 C C . ALA A 1 104 ? -56.730 -6.216 101.864 1.00 92.25 104 ALA A C 1
ATOM 804 O O . ALA A 1 104 ? -56.647 -5.914 100.672 1.00 92.25 104 ALA A O 1
ATOM 805 N N . ILE A 1 105 ? -55.642 -6.398 102.620 1.00 93.94 105 ILE A N 1
ATOM 806 C CA . ILE A 1 105 ? -54.273 -6.344 102.096 1.00 93.94 105 ILE A CA 1
ATOM 807 C C . ILE A 1 105 ? -54.014 -7.524 101.156 1.00 93.94 105 ILE A C 1
ATOM 809 O O . ILE A 1 105 ? -53.496 -7.305 100.066 1.00 93.94 105 ILE A O 1
ATOM 813 N N . GLU A 1 106 ? -54.413 -8.744 101.522 1.00 94.62 106 GLU A N 1
ATOM 814 C CA . GLU A 1 106 ? -54.289 -9.935 100.671 1.00 94.62 106 GLU A CA 1
ATOM 815 C C . GLU A 1 106 ? -55.027 -9.757 99.339 1.00 94.62 106 GLU A C 1
ATOM 817 O O . GLU A 1 106 ? -54.463 -10.047 98.285 1.00 94.62 106 GLU A O 1
ATOM 822 N N . SER A 1 107 ? -56.241 -9.193 99.358 1.00 94.75 107 SER A N 1
ATOM 823 C CA . SER A 1 107 ? -56.988 -8.861 98.138 1.00 94.75 107 SER A CA 1
ATOM 824 C C . SER A 1 107 ? -56.229 -7.860 97.267 1.00 94.75 107 SER A C 1
ATOM 826 O O . SER A 1 107 ? -56.101 -8.062 96.062 1.00 94.75 107 SER A O 1
ATOM 828 N N . ARG A 1 108 ? -55.666 -6.800 97.863 1.00 95.19 108 ARG A N 1
ATOM 829 C CA . ARG A 1 108 ? -54.876 -5.796 97.130 1.00 95.19 108 ARG A CA 1
ATOM 830 C C . ARG A 1 108 ? -53.577 -6.366 96.561 1.00 95.19 108 ARG A C 1
ATOM 832 O O . ARG A 1 108 ? -53.165 -5.962 95.473 1.00 95.19 108 ARG A O 1
ATOM 839 N N . VAL A 1 109 ? -52.924 -7.278 97.282 1.00 95.69 109 VAL A N 1
ATOM 840 C CA . VAL A 1 109 ? -51.737 -7.994 96.795 1.00 95.69 109 VAL A CA 1
ATOM 841 C C . VAL A 1 109 ? -52.123 -8.866 95.606 1.00 95.69 109 VAL A C 1
ATOM 843 O O . VAL A 1 109 ? -51.496 -8.741 94.560 1.00 95.69 109 VAL A O 1
ATOM 846 N N . ALA A 1 110 ? -53.198 -9.651 95.713 1.00 95.38 110 ALA A N 1
ATOM 847 C CA . ALA A 1 110 ? -53.681 -10.493 94.621 1.00 95.38 110 ALA A CA 1
ATOM 848 C C . ALA A 1 110 ? -54.068 -9.675 93.373 1.00 95.38 110 ALA A C 1
ATOM 850 O O . ALA A 1 110 ? -53.740 -10.063 92.252 1.00 95.38 110 ALA A O 1
ATOM 851 N N . GLU A 1 111 ? -54.720 -8.521 93.542 1.00 96.12 111 GLU A N 1
ATOM 852 C CA . GLU A 1 111 ? -55.015 -7.591 92.442 1.00 96.12 111 GLU A CA 1
ATOM 853 C C . GLU A 1 111 ? -53.736 -7.047 91.791 1.00 96.12 111 GLU A C 1
ATOM 855 O O . GLU A 1 111 ? -53.617 -7.050 90.565 1.00 96.12 111 GLU A O 1
ATOM 860 N N . SER A 1 112 ? -52.754 -6.641 92.602 1.00 96.06 112 SER A N 1
ATOM 861 C CA . SER A 1 112 ? -51.470 -6.122 92.114 1.00 96.06 112 SER A CA 1
ATOM 862 C C . SER A 1 112 ? -50.653 -7.198 91.392 1.00 96.06 112 SER A C 1
ATOM 864 O O . SER A 1 112 ? -50.024 -6.917 90.375 1.00 96.06 112 SER A O 1
ATOM 866 N N . GLU A 1 113 ? -50.672 -8.442 91.877 1.00 96.56 113 GLU A N 1
ATOM 867 C CA . GLU A 1 113 ? -50.034 -9.587 91.220 1.00 96.56 113 GLU A CA 1
ATOM 868 C C . GLU A 1 113 ? -50.689 -9.884 89.866 1.00 96.56 113 GLU A C 1
ATOM 870 O O . GLU A 1 113 ? -49.989 -10.038 88.863 1.00 96.56 113 GLU A O 1
ATOM 875 N N . GLN A 1 114 ? -52.025 -9.865 89.797 1.00 96.62 114 GLN A N 1
ATOM 876 C CA . GLN A 1 114 ? -52.746 -10.008 88.531 1.00 96.62 114 GLN A CA 1
ATOM 877 C C . GLN A 1 114 ? -52.434 -8.869 87.553 1.00 96.62 114 GLN A C 1
ATOM 879 O O . GLN A 1 114 ? -52.303 -9.108 86.349 1.00 96.62 114 GLN A O 1
ATOM 884 N N . GLU A 1 115 ? -52.319 -7.631 88.036 1.00 97.00 115 GLU A N 1
ATOM 885 C CA . GLU A 1 115 ? -51.939 -6.487 87.208 1.00 97.00 115 GLU A CA 1
ATOM 886 C C . GLU A 1 115 ? -50.498 -6.617 86.695 1.00 97.00 115 GLU A C 1
ATOM 888 O O . GLU A 1 115 ? -50.255 -6.439 85.499 1.00 97.00 115 GLU A O 1
ATOM 893 N N . LEU A 1 116 ? -49.555 -7.015 87.554 1.00 97.25 116 LEU A N 1
ATOM 894 C CA . LEU A 1 116 ? -48.166 -7.275 87.171 1.00 97.25 116 LEU A CA 1
ATOM 895 C C . LEU A 1 116 ? -48.061 -8.364 86.103 1.00 97.25 116 LEU A C 1
ATOM 897 O O . LEU A 1 116 ? -47.323 -8.193 85.131 1.00 97.25 116 LEU A O 1
ATOM 901 N N . ASP A 1 117 ? -48.806 -9.459 86.237 1.00 97.25 117 ASP A N 1
ATOM 902 C CA . ASP A 1 117 ? -48.793 -10.532 85.245 1.00 97.25 117 ASP A CA 1
ATOM 903 C C . ASP A 1 117 ? -49.402 -10.085 83.909 1.00 97.25 117 ASP A C 1
ATOM 905 O O . ASP A 1 117 ? -48.844 -10.381 82.847 1.00 97.25 117 ASP A O 1
ATOM 909 N N . ARG A 1 118 ? -50.475 -9.281 83.927 1.00 97.19 118 ARG A N 1
ATOM 910 C CA . ARG A 1 118 ? -51.024 -8.663 82.705 1.00 97.19 118 ARG A CA 1
ATOM 911 C C . ARG A 1 118 ? -50.012 -7.735 82.034 1.00 97.19 118 ARG A C 1
ATOM 913 O O . ARG A 1 118 ? -49.827 -7.819 80.819 1.00 97.19 118 ARG A O 1
ATOM 920 N N . LEU A 1 119 ? -49.336 -6.882 82.805 1.00 97.25 119 LEU A N 1
ATOM 921 C CA . LEU A 1 119 ? -48.314 -5.967 82.291 1.00 97.25 119 LEU A CA 1
ATOM 922 C C . LEU A 1 119 ? -47.105 -6.720 81.726 1.00 97.25 119 LEU A C 1
ATOM 924 O O . LEU A 1 119 ? -46.599 -6.337 80.675 1.00 97.25 119 LEU A O 1
ATOM 928 N N . ARG A 1 120 ? -46.679 -7.821 82.355 1.00 97.56 120 ARG A N 1
ATOM 929 C CA . ARG A 1 120 ? -45.605 -8.691 81.841 1.00 97.56 120 ARG A CA 1
ATOM 930 C C . ARG A 1 120 ? -45.971 -9.326 80.507 1.00 97.56 120 ARG A C 1
ATOM 932 O O . ARG A 1 120 ? -45.169 -9.296 79.577 1.00 97.56 120 ARG A O 1
ATOM 939 N N . VAL A 1 121 ? -47.183 -9.870 80.387 1.00 97.75 121 VAL A N 1
ATOM 940 C CA . VAL A 1 121 ? -47.669 -10.428 79.116 1.00 97.75 121 VAL A CA 1
ATOM 941 C C . VAL A 1 121 ? -47.726 -9.341 78.040 1.00 97.75 121 VAL A C 1
ATOM 943 O O . VAL A 1 121 ? -47.294 -9.576 76.911 1.00 97.75 121 VAL A O 1
ATOM 946 N N . HIS A 1 122 ? -48.198 -8.141 78.388 1.00 97.44 122 HIS A N 1
ATOM 947 C CA . HIS A 1 122 ? -48.256 -7.020 77.454 1.00 97.44 122 HIS A CA 1
ATOM 948 C C . HIS A 1 122 ? -46.863 -6.545 77.011 1.00 97.44 122 HIS A C 1
ATOM 950 O O . HIS A 1 122 ? -46.641 -6.355 75.815 1.00 97.44 122 HIS A O 1
ATOM 956 N N . LEU A 1 123 ? -45.911 -6.425 77.942 1.00 97.56 123 LEU A N 1
ATOM 957 C CA . LEU A 1 123 ? -44.522 -6.066 77.650 1.00 97.56 123 LEU A CA 1
ATOM 958 C C . LEU A 1 123 ? -43.881 -7.084 76.703 1.00 97.56 123 LEU A C 1
ATOM 960 O O . LEU A 1 123 ? -43.346 -6.6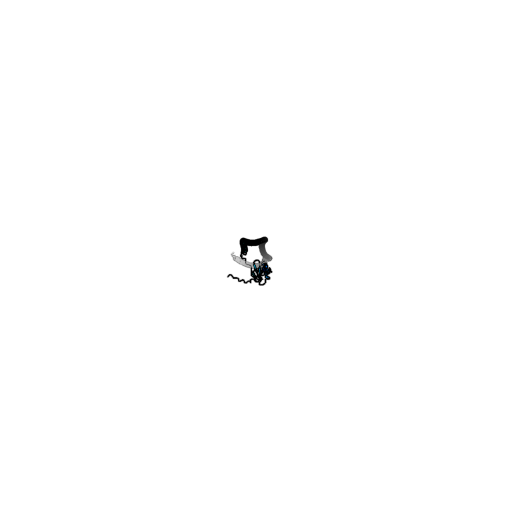95 75.668 1.00 97.56 123 LEU A O 1
ATOM 964 N N . ASN A 1 124 ? -44.020 -8.379 76.993 1.00 97.75 124 ASN A N 1
ATOM 965 C CA . ASN A 1 124 ? -43.488 -9.442 76.139 1.00 97.75 124 ASN A CA 1
ATOM 966 C C . ASN A 1 124 ? -44.082 -9.386 74.720 1.00 97.75 124 ASN A C 1
ATOM 968 O O . ASN A 1 124 ? -43.373 -9.609 73.737 1.00 97.75 124 ASN A O 1
ATOM 972 N N . ALA A 1 125 ? -45.374 -9.064 74.590 1.00 97.50 125 ALA A N 1
ATOM 973 C CA . ALA A 1 125 ? -46.016 -8.908 73.287 1.00 97.50 125 ALA A CA 1
ATOM 974 C C . ALA A 1 125 ? -45.467 -7.695 72.513 1.00 97.50 125 ALA A C 1
ATOM 976 O O . ALA A 1 125 ? -45.202 -7.802 71.313 1.00 97.50 125 ALA A O 1
ATOM 977 N N . LEU A 1 126 ? -45.253 -6.560 73.189 1.00 97.69 126 LEU A N 1
ATOM 978 C CA . LEU A 1 126 ? -44.654 -5.362 72.592 1.00 97.69 126 LEU A CA 1
ATOM 979 C C . LEU A 1 126 ? -43.190 -5.587 72.190 1.00 97.69 126 LEU A C 1
ATOM 981 O O . LEU A 1 126 ? -42.785 -5.164 71.108 1.00 97.69 126 LEU A O 1
ATOM 985 N N . GLU A 1 127 ? -42.404 -6.288 73.006 1.00 97.69 127 GLU A N 1
ATOM 986 C CA . GLU A 1 127 ? -41.020 -6.652 72.680 1.00 97.69 127 GLU A CA 1
ATOM 987 C C . GLU A 1 127 ? -40.955 -7.591 71.470 1.00 97.69 127 GLU A C 1
ATOM 989 O O . GLU A 1 127 ? -40.138 -7.385 70.567 1.00 97.69 127 GLU A O 1
ATOM 994 N N . ALA A 1 128 ? -41.858 -8.574 71.390 1.00 97.44 128 ALA A N 1
ATOM 995 C CA . ALA A 1 128 ? -41.971 -9.452 70.228 1.00 97.44 128 ALA A CA 1
ATOM 996 C C . ALA A 1 128 ? -42.347 -8.674 68.954 1.00 97.44 128 ALA A C 1
ATOM 998 O O . ALA A 1 128 ? -41.746 -8.892 67.899 1.00 97.44 128 ALA A O 1
ATOM 999 N N . GLN A 1 129 ? -43.286 -7.724 69.048 1.00 97.50 129 GLN A N 1
ATOM 1000 C CA . GLN A 1 129 ? -43.641 -6.842 67.931 1.00 97.50 129 GLN A CA 1
ATOM 1001 C C . GLN A 1 129 ? -42.471 -5.944 67.514 1.00 97.50 129 GLN A C 1
ATOM 1003 O O . GLN A 1 129 ? -42.179 -5.839 66.322 1.00 97.50 129 GLN A O 1
ATOM 1008 N N . GLN A 1 130 ? -41.759 -5.341 68.472 1.00 97.81 130 GLN A N 1
ATOM 1009 C CA . GLN A 1 130 ? -40.584 -4.516 68.193 1.00 97.81 130 GLN A CA 1
ATOM 1010 C C . GLN A 1 130 ? -39.496 -5.330 67.486 1.00 97.81 130 GLN A C 1
ATOM 1012 O O . GLN A 1 130 ? -38.911 -4.855 66.510 1.00 97.81 130 GLN A O 1
ATOM 1017 N N . LYS A 1 131 ? -39.232 -6.554 67.954 1.00 97.69 131 LYS A N 1
ATOM 1018 C CA . LYS A 1 131 ? -38.260 -7.451 67.327 1.00 97.69 131 LYS A CA 1
ATOM 1019 C C . LYS A 1 131 ? -38.674 -7.799 65.897 1.00 97.69 131 LYS A C 1
ATOM 1021 O O . LYS A 1 131 ? -37.881 -7.598 64.984 1.00 97.69 131 LYS A O 1
ATOM 1026 N N . SER A 1 132 ? -39.930 -8.197 65.683 1.00 97.50 132 SER A N 1
ATOM 1027 C CA . SER A 1 132 ? -40.453 -8.489 64.342 1.00 97.50 132 SER A CA 1
ATOM 1028 C C . SER A 1 132 ? -40.340 -7.286 63.399 1.00 97.50 132 SER A C 1
ATOM 1030 O O . SER A 1 132 ? -39.972 -7.451 62.238 1.00 97.50 132 SER A O 1
ATOM 1032 N N . ALA A 1 133 ? -40.637 -6.074 63.874 1.00 97.12 133 ALA A N 1
ATOM 1033 C CA . ALA A 1 133 ? -40.518 -4.860 63.071 1.00 97.12 133 ALA A CA 1
ATOM 1034 C C . ALA A 1 133 ? -39.053 -4.539 62.721 1.00 97.12 133 ALA A C 1
ATOM 1036 O O . ALA A 1 133 ? -38.766 -4.141 61.592 1.00 97.12 133 ALA A O 1
ATOM 1037 N N . ARG A 1 134 ? -38.114 -4.747 63.657 1.00 97.44 134 ARG A N 1
ATOM 1038 C CA . ARG A 1 134 ? -36.670 -4.587 63.405 1.00 97.44 134 ARG A CA 1
ATOM 1039 C C . ARG A 1 134 ? -36.155 -5.593 62.381 1.00 97.44 134 ARG A C 1
ATOM 1041 O O . ARG A 1 134 ? -35.432 -5.194 61.473 1.00 97.44 134 ARG A O 1
ATOM 1048 N N . ASP A 1 135 ? -36.563 -6.853 62.490 1.00 97.56 135 ASP A N 1
ATOM 1049 C CA . ASP A 1 135 ? -36.162 -7.902 61.550 1.00 97.56 135 ASP A CA 1
ATOM 1050 C C . ASP A 1 135 ? -36.701 -7.602 60.138 1.00 97.56 135 ASP A C 1
ATOM 1052 O O . ASP A 1 135 ? -35.965 -7.679 59.154 1.00 97.56 135 ASP A O 1
ATOM 1056 N N . GLN A 1 136 ? -37.956 -7.150 60.025 1.00 97.50 136 GLN A N 1
ATOM 1057 C CA . GLN A 1 136 ? -38.533 -6.705 58.749 1.00 97.50 136 GLN A CA 1
ATOM 1058 C C . GLN A 1 136 ? -37.796 -5.491 58.168 1.00 97.50 136 GLN A C 1
ATOM 1060 O O . GLN A 1 136 ? -37.484 -5.475 56.976 1.00 97.50 136 GLN A O 1
ATOM 1065 N N . ALA A 1 137 ? -37.476 -4.492 58.995 1.00 97.62 137 ALA A N 1
ATOM 1066 C CA . ALA A 1 137 ? -36.717 -3.321 58.564 1.00 97.62 137 ALA A CA 1
ATOM 1067 C C . ALA A 1 137 ? -35.311 -3.701 58.074 1.00 97.62 137 ALA A C 1
ATOM 1069 O O . ALA A 1 137 ? -34.858 -3.170 57.060 1.00 97.62 137 ALA A O 1
ATOM 1070 N N . ALA A 1 138 ? -34.644 -4.650 58.739 1.00 97.62 138 ALA A N 1
ATOM 1071 C CA . ALA A 1 138 ? -33.342 -5.158 58.316 1.00 97.62 138 ALA A CA 1
ATOM 1072 C C . ALA A 1 138 ? -33.412 -5.828 56.933 1.00 97.62 138 ALA A C 1
ATOM 1074 O O . ALA A 1 138 ? -32.592 -5.523 56.068 1.00 97.62 138 ALA A O 1
ATOM 1075 N N . VAL A 1 139 ? -34.432 -6.659 56.684 1.00 98.00 139 VAL A N 1
ATOM 1076 C CA . VAL A 1 139 ? -34.650 -7.290 55.368 1.00 98.00 139 VAL A CA 1
ATOM 1077 C C . VAL A 1 139 ? -34.923 -6.247 54.279 1.00 98.00 139 VAL A C 1
ATOM 1079 O O . VAL A 1 139 ? -34.394 -6.357 53.174 1.00 98.00 139 VAL A O 1
ATOM 1082 N N . ILE A 1 140 ? -35.725 -5.217 54.571 1.00 97.88 140 ILE A N 1
ATOM 1083 C CA . ILE A 1 140 ? -36.010 -4.134 53.614 1.00 97.88 140 ILE A CA 1
ATOM 1084 C C . ILE A 1 140 ? -34.741 -3.333 53.305 1.00 97.88 140 ILE A C 1
ATOM 1086 O O . ILE A 1 140 ? -34.476 -3.042 52.141 1.00 97.88 140 ILE A O 1
ATOM 1090 N N . LEU A 1 141 ? -33.939 -2.998 54.319 1.00 97.94 141 LEU A N 1
ATOM 1091 C CA . LEU A 1 141 ? -32.676 -2.279 54.135 1.00 97.94 141 LEU A CA 1
ATOM 1092 C C . LEU A 1 141 ? -31.669 -3.090 53.321 1.00 97.94 141 LEU A C 1
ATOM 1094 O O . LEU A 1 141 ? -30.979 -2.523 52.475 1.00 97.94 141 LEU A O 1
ATOM 1098 N N . GLN A 1 142 ? -31.604 -4.403 53.544 1.00 97.94 142 GLN A N 1
ATOM 1099 C CA . GLN A 1 142 ? -30.759 -5.282 52.746 1.00 97.94 142 GLN A CA 1
ATOM 1100 C C . GLN A 1 142 ? -31.177 -5.250 51.269 1.00 97.94 142 GLN A C 1
ATOM 1102 O O . GLN A 1 142 ? -30.340 -4.954 50.419 1.00 97.94 142 GLN A O 1
ATOM 1107 N N . LYS A 1 143 ? -32.470 -5.438 50.972 1.00 97.62 143 LYS A N 1
ATOM 1108 C CA . LYS A 1 143 ? -32.998 -5.358 49.599 1.00 97.62 143 LYS A CA 1
ATOM 1109 C C . LYS A 1 143 ? -32.751 -3.997 48.952 1.00 97.62 143 LYS A C 1
ATOM 1111 O O . LYS A 1 143 ? -32.321 -3.931 47.810 1.00 97.62 143 LYS A O 1
ATOM 1116 N N . LEU A 1 144 ? -32.952 -2.906 49.693 1.00 98.25 144 LEU A N 1
ATOM 1117 C CA . LEU A 1 144 ? -32.678 -1.557 49.197 1.00 98.25 144 LEU A CA 1
ATOM 1118 C C . LEU A 1 144 ? -31.202 -1.379 48.813 1.00 98.25 144 LEU A C 1
ATOM 1120 O O . LEU A 1 144 ? -30.900 -0.714 47.825 1.00 98.25 144 LEU A O 1
ATOM 1124 N N . ASN A 1 145 ? -30.281 -1.936 49.601 1.00 97.56 145 ASN A N 1
ATOM 1125 C CA . ASN A 1 145 ? -28.856 -1.874 49.293 1.00 97.56 145 ASN A CA 1
ATOM 1126 C C . ASN A 1 145 ? -28.501 -2.733 48.071 1.00 97.56 145 ASN A C 1
ATOM 1128 O O . ASN A 1 145 ? -27.734 -2.268 47.231 1.00 97.56 145 ASN A O 1
ATOM 1132 N N . GLU A 1 146 ? -29.090 -3.924 47.939 1.00 97.94 146 GLU A N 1
ATOM 1133 C CA . GLU A 1 146 ? -28.949 -4.786 46.756 1.00 97.94 146 GLU A CA 1
ATOM 1134 C C . GLU A 1 146 ? -29.462 -4.076 45.488 1.00 97.94 146 GLU A C 1
ATOM 1136 O O . GLU A 1 146 ? -28.738 -3.978 44.496 1.00 97.94 146 GLU A O 1
ATOM 1141 N N . ASP A 1 147 ? -30.655 -3.478 45.542 1.00 97.94 147 ASP A N 1
ATOM 1142 C CA . ASP A 1 147 ? -31.246 -2.730 44.425 1.00 97.94 147 ASP A CA 1
ATOM 1143 C C . ASP A 1 147 ? -30.410 -1.495 44.053 1.00 97.94 147 ASP A C 1
ATOM 1145 O O . ASP A 1 147 ? -30.223 -1.191 42.872 1.00 97.94 147 ASP A O 1
ATOM 1149 N N . ARG A 1 148 ? -29.859 -0.784 45.047 1.00 98.12 148 ARG A N 1
ATOM 1150 C CA . ARG A 1 148 ? -28.962 0.361 44.818 1.00 98.12 148 ARG A CA 1
ATOM 1151 C C . ARG A 1 148 ? -27.663 -0.050 44.140 1.00 98.12 148 ARG A C 1
ATOM 1153 O O . ARG A 1 148 ? -27.212 0.663 43.246 1.00 98.12 148 ARG A O 1
ATOM 1160 N N . GLN A 1 149 ? -27.069 -1.168 44.552 1.00 98.00 149 GLN A N 1
ATOM 1161 C CA . GLN A 1 149 ? -25.869 -1.707 43.909 1.00 98.00 149 GLN A CA 1
ATOM 1162 C C . GLN A 1 149 ? -26.170 -2.117 42.466 1.00 98.00 149 GLN A C 1
ATOM 1164 O O . GLN A 1 149 ? -25.483 -1.670 41.552 1.00 98.00 149 GLN A O 1
ATOM 1169 N N . ALA A 1 150 ? -27.262 -2.854 42.238 1.00 97.94 150 ALA A N 1
ATOM 1170 C CA . ALA A 1 150 ? -27.682 -3.250 40.896 1.00 97.94 150 ALA A CA 1
ATOM 1171 C C . ALA A 1 150 ? -27.963 -2.040 39.984 1.00 97.94 150 ALA A C 1
ATOM 1173 O O . ALA A 1 150 ? -27.617 -2.054 38.799 1.00 97.94 150 ALA A O 1
ATOM 1174 N N . TYR A 1 151 ? -28.565 -0.977 40.526 1.00 98.31 151 TYR A N 1
ATOM 1175 C CA . TYR A 1 151 ? -28.774 0.275 39.802 1.00 98.31 151 TYR A CA 1
ATOM 1176 C C . TYR A 1 151 ? -27.449 0.965 39.456 1.00 98.31 151 TYR A C 1
ATOM 1178 O O . TYR A 1 151 ? -27.258 1.353 38.305 1.00 98.31 151 TYR A O 1
ATOM 1186 N N . ALA A 1 152 ? -26.528 1.086 40.416 1.00 98.00 152 ALA A N 1
ATOM 1187 C CA . ALA A 1 152 ? -25.220 1.701 40.194 1.00 98.00 152 ALA A CA 1
ATOM 1188 C C . ALA A 1 152 ? -24.411 0.950 39.123 1.00 98.00 152 ALA A C 1
ATOM 1190 O O . ALA A 1 152 ? -23.872 1.577 38.211 1.00 98.00 152 ALA A O 1
ATOM 1191 N N . ASP A 1 153 ? -24.407 -0.384 39.168 1.00 98.12 153 ASP A N 1
ATOM 1192 C CA . ASP A 1 153 ? -23.750 -1.223 38.163 1.00 98.12 153 ASP A CA 1
ATOM 1193 C C . ASP A 1 153 ? -24.366 -1.029 36.774 1.00 98.12 153 ASP A C 1
ATOM 1195 O O . ASP A 1 153 ? -23.659 -0.949 35.765 1.00 98.12 153 ASP A O 1
ATOM 1199 N N . ARG A 1 154 ? -25.699 -0.938 36.699 1.00 97.94 154 ARG A N 1
ATOM 1200 C CA . ARG A 1 154 ? -26.404 -0.719 35.434 1.00 97.94 154 ARG A CA 1
ATOM 1201 C C . ARG A 1 154 ? -26.158 0.680 34.876 1.00 97.94 154 ARG A C 1
ATOM 1203 O O . ARG A 1 154 ? -25.996 0.802 33.664 1.00 97.94 154 ARG A O 1
ATOM 1210 N N . GLN A 1 155 ? -26.088 1.693 35.735 1.00 98.19 155 GLN A N 1
ATOM 1211 C CA . GLN A 1 155 ? -25.757 3.061 35.347 1.00 98.19 155 GLN A CA 1
ATOM 1212 C C . GLN A 1 155 ? -24.323 3.148 34.814 1.00 98.19 155 GLN A C 1
ATOM 1214 O O . GLN A 1 155 ? -24.118 3.652 33.716 1.00 98.19 155 GLN A O 1
ATOM 1219 N N . ALA A 1 156 ? -23.349 2.561 35.514 1.00 98.12 156 ALA A N 1
ATOM 1220 C CA . ALA A 1 156 ? -21.960 2.533 35.057 1.00 98.12 156 ALA A CA 1
ATOM 1221 C C . ALA A 1 156 ? -21.811 1.821 33.700 1.00 98.12 156 ALA A C 1
ATOM 1223 O O . ALA A 1 156 ? -21.089 2.288 32.819 1.00 98.12 156 ALA A O 1
ATOM 1224 N N . ARG A 1 157 ? -22.535 0.709 33.494 1.00 98.19 157 ARG A N 1
ATOM 1225 C CA . ARG A 1 157 ? -22.588 0.024 32.191 1.00 98.19 157 ARG A CA 1
ATOM 1226 C C . ARG A 1 157 ? -23.217 0.891 31.105 1.00 98.19 157 ARG A C 1
ATOM 1228 O O . ARG A 1 157 ? -22.741 0.863 29.975 1.00 98.19 157 ARG A O 1
ATOM 1235 N N . PHE A 1 158 ? -24.280 1.625 31.421 1.00 98.44 158 PHE A N 1
ATOM 1236 C CA . PHE A 1 158 ? -24.912 2.543 30.478 1.00 98.44 158 PHE A CA 1
ATOM 1237 C C . PHE A 1 158 ? -23.942 3.650 30.052 1.00 98.44 158 PHE A C 1
ATOM 1239 O O . PHE A 1 158 ? -23.734 3.834 28.855 1.00 98.44 158 PHE A O 1
ATOM 1246 N N . ASP A 1 159 ? -23.279 4.299 31.010 1.00 98.31 159 ASP A N 1
ATOM 1247 C CA . ASP A 1 159 ? -22.313 5.367 30.738 1.00 98.31 159 ASP A CA 1
ATOM 1248 C C . ASP A 1 159 ? -21.127 4.847 29.900 1.00 98.31 159 ASP A C 1
ATOM 1250 O O . ASP A 1 159 ? -20.678 5.511 28.965 1.00 98.31 159 ASP A O 1
ATOM 1254 N N . GLN A 1 160 ? -20.661 3.617 30.162 1.00 98.31 160 GLN A N 1
ATOM 1255 C CA . GLN A 1 160 ? -19.632 2.961 29.348 1.00 98.31 160 GLN A CA 1
ATOM 1256 C C . GLN A 1 160 ? -20.102 2.702 27.907 1.00 98.31 160 GLN A C 1
ATOM 1258 O O . GLN A 1 160 ? -19.334 2.903 26.963 1.00 98.31 160 GLN A O 1
ATOM 1263 N N . ILE A 1 161 ? -21.344 2.242 27.723 1.00 98.44 161 ILE A N 1
ATOM 1264 C CA . ILE A 1 161 ? -21.917 1.973 26.397 1.00 98.44 161 ILE A CA 1
ATOM 1265 C C . ILE A 1 161 ? -22.113 3.277 25.621 1.00 98.44 161 ILE A C 1
ATOM 1267 O O . ILE A 1 161 ? -21.747 3.319 24.449 1.00 98.44 161 ILE A O 1
ATOM 1271 N N . GLU A 1 162 ? -22.634 4.335 26.245 1.00 98.38 162 GLU A N 1
ATOM 1272 C CA . GLU A 1 162 ? -22.762 5.650 25.601 1.00 98.38 162 GLU A CA 1
ATOM 1273 C C . GLU A 1 162 ? -21.394 6.224 25.226 1.00 98.38 162 GLU A C 1
ATOM 1275 O O . GLU A 1 162 ? -21.208 6.649 24.087 1.00 98.38 162 GLU A O 1
ATOM 1280 N N . GLY A 1 163 ? -20.401 6.137 26.119 1.00 98.38 163 GLY A N 1
ATOM 1281 C CA . GLY A 1 163 ? -19.029 6.540 25.807 1.00 98.38 163 GLY A CA 1
ATOM 1282 C C . GLY A 1 163 ? -18.460 5.779 24.606 1.00 98.38 163 GLY A C 1
ATOM 1283 O O . GLY A 1 163 ? -17.906 6.383 23.689 1.00 98.38 163 GLY A O 1
ATOM 1284 N N . ARG A 1 164 ? -18.665 4.455 24.548 1.00 98.31 164 ARG A N 1
ATOM 1285 C CA . ARG A 1 164 ? -18.238 3.639 23.401 1.00 98.31 164 ARG A CA 1
ATOM 1286 C C . ARG A 1 164 ? -19.007 3.983 22.125 1.00 98.31 164 ARG A C 1
ATOM 1288 O O . ARG A 1 164 ? -18.416 3.975 21.051 1.00 98.31 164 ARG A O 1
ATOM 1295 N N . ARG A 1 165 ? -20.307 4.273 22.224 1.00 98.50 165 ARG A N 1
ATOM 1296 C CA . ARG A 1 165 ? -21.148 4.671 21.086 1.00 98.50 165 ARG A CA 1
ATOM 1297 C C . ARG A 1 165 ? -20.668 5.990 20.489 1.00 98.50 165 ARG A C 1
ATOM 1299 O O . ARG A 1 165 ? -20.597 6.093 19.270 1.00 98.50 165 ARG A O 1
ATOM 1306 N N . GLN A 1 166 ? -20.326 6.963 21.331 1.00 98.44 166 GLN A N 1
ATOM 1307 C CA . GLN A 1 166 ? -19.802 8.248 20.882 1.00 98.44 166 GLN A CA 1
ATOM 1308 C C . GLN A 1 166 ? -18.424 8.100 20.226 1.00 98.44 166 GLN A C 1
ATOM 1310 O O . GLN A 1 166 ? -18.240 8.595 19.121 1.00 98.44 166 GLN A O 1
ATOM 1315 N N . GLN A 1 167 ? -17.513 7.328 20.829 1.00 98.50 167 GLN A N 1
ATOM 1316 C CA . GLN A 1 167 ? -16.216 7.008 20.214 1.00 98.50 167 GLN A CA 1
ATOM 1317 C C . GLN A 1 167 ? -16.373 6.359 18.835 1.00 98.50 167 GLN A C 1
ATOM 1319 O O . GLN A 1 167 ? -15.741 6.784 17.880 1.00 98.50 167 GLN A O 1
ATOM 1324 N N . LEU A 1 168 ? -17.255 5.362 18.704 1.00 98.50 168 LEU A N 1
ATOM 1325 C CA . LEU A 1 168 ? -17.508 4.703 17.418 1.00 98.50 168 LEU A CA 1
ATOM 1326 C C . LEU A 1 168 ? -18.125 5.647 16.375 1.00 98.50 168 LEU A C 1
ATOM 1328 O O . LEU A 1 168 ? -17.896 5.463 15.183 1.00 98.50 168 LEU A O 1
ATOM 1332 N N . ALA A 1 169 ? -18.921 6.632 16.800 1.00 98.44 169 ALA A N 1
ATOM 1333 C CA . ALA A 1 169 ? -19.466 7.641 15.897 1.00 98.44 169 ALA A CA 1
ATOM 1334 C C . ALA A 1 169 ? -18.363 8.577 15.379 1.00 98.44 169 ALA A C 1
ATOM 1336 O O . ALA A 1 169 ? -18.288 8.800 14.175 1.00 98.44 169 ALA A O 1
ATOM 1337 N N . GLU A 1 170 ? -17.478 9.043 16.264 1.00 98.50 170 GLU A N 1
ATOM 1338 C CA . GLU A 1 170 ? -16.312 9.865 15.909 1.00 98.50 170 GLU A CA 1
ATOM 1339 C C . GLU A 1 170 ? -15.353 9.099 14.975 1.00 98.50 170 GLU A C 1
ATOM 1341 O O . GLU A 1 170 ? -15.010 9.600 13.906 1.00 98.50 170 GLU A O 1
ATOM 1346 N N . GLU A 1 171 ? -15.014 7.846 15.308 1.00 98.56 171 GLU A N 1
ATOM 1347 C CA . GLU A 1 171 ? -14.204 6.955 14.457 1.00 98.56 171 GLU A CA 1
ATOM 1348 C C . GLU A 1 171 ? -14.860 6.741 13.076 1.00 98.56 171 GLU A C 1
ATOM 1350 O O . GLU A 1 171 ? -14.186 6.737 12.045 1.00 98.56 171 GLU A O 1
ATOM 1355 N N . SER A 1 172 ? -16.189 6.583 13.022 1.00 98.44 172 SER A N 1
ATOM 1356 C CA . SER A 1 172 ? -16.913 6.417 11.757 1.00 98.44 172 SER A CA 1
ATOM 1357 C C . SER A 1 172 ? -16.898 7.684 10.902 1.00 98.44 172 SER A C 1
ATOM 1359 O O . SER A 1 172 ? -16.824 7.572 9.679 1.00 98.44 172 SER A O 1
ATOM 1361 N N . GLU A 1 173 ? -17.007 8.869 11.502 1.00 98.50 173 GLU A N 1
ATOM 1362 C CA . GLU A 1 173 ? -16.909 10.141 10.779 1.00 98.50 173 GLU A CA 1
ATOM 1363 C C . GLU A 1 173 ? -15.496 10.350 10.223 1.00 98.50 173 GLU A C 1
ATOM 1365 O O . GLU A 1 173 ? -15.347 10.736 9.061 1.00 98.50 173 GLU A O 1
ATOM 1370 N N . GLU A 1 174 ? -14.464 10.012 11.000 1.00 98.50 174 GLU A N 1
ATOM 1371 C CA . GLU A 1 174 ? -13.067 10.056 10.560 1.00 98.50 174 GLU A CA 1
ATOM 1372 C C . GLU A 1 174 ? -12.827 9.135 9.354 1.00 98.50 174 GLU A C 1
ATOM 1374 O O . GLU A 1 174 ? -12.325 9.591 8.325 1.00 98.50 174 GLU A O 1
ATOM 1379 N N . ILE A 1 175 ? -13.292 7.880 9.408 1.00 98.50 175 ILE A N 1
ATOM 1380 C CA . ILE A 1 175 ? -13.178 6.929 8.287 1.00 98.50 175 ILE A CA 1
ATOM 1381 C C . ILE A 1 175 ? -13.883 7.452 7.026 1.00 98.50 175 ILE A C 1
ATOM 1383 O O . ILE A 1 175 ? -13.377 7.289 5.915 1.00 98.50 175 ILE A O 1
ATOM 1387 N N . VAL A 1 176 ? -15.053 8.086 7.162 1.00 98.44 176 VAL A N 1
ATOM 1388 C CA . VAL A 1 176 ? -15.784 8.662 6.019 1.00 98.44 176 VAL A CA 1
ATOM 1389 C C . VAL A 1 176 ? -14.994 9.813 5.392 1.00 98.44 176 VAL A C 1
ATOM 1391 O O . VAL A 1 176 ? -14.906 9.901 4.162 1.00 98.44 176 VAL A O 1
ATOM 1394 N N . LEU A 1 177 ? -14.389 10.675 6.213 1.00 98.31 177 LEU A N 1
ATOM 1395 C CA . LEU A 1 177 ? -13.528 11.757 5.738 1.00 98.31 177 LEU A CA 1
ATOM 1396 C C . LEU A 1 177 ? -12.291 11.207 5.019 1.00 98.31 177 LEU A C 1
ATOM 1398 O O . LEU A 1 177 ? -11.999 11.641 3.902 1.00 98.31 177 LEU A O 1
ATOM 1402 N N . GLU A 1 178 ? -11.609 10.215 5.591 1.00 98.31 178 GLU A N 1
ATOM 1403 C CA . GLU A 1 178 ? -10.470 9.548 4.952 1.00 98.31 178 GLU A CA 1
ATOM 1404 C C . GLU A 1 178 ? -10.853 8.887 3.622 1.00 98.31 178 GLU A C 1
ATOM 1406 O O . GLU A 1 178 ? -10.143 9.040 2.623 1.00 98.31 178 GLU A O 1
ATOM 1411 N N . LEU A 1 179 ? -12.001 8.207 3.563 1.00 98.44 179 LEU A N 1
ATOM 1412 C CA . LEU A 1 179 ? -12.505 7.589 2.336 1.00 98.44 179 LEU A CA 1
ATOM 1413 C C . LEU A 1 179 ? -12.777 8.640 1.250 1.00 98.44 179 LEU A C 1
ATOM 1415 O O . LEU A 1 179 ? -12.442 8.436 0.084 1.00 98.44 179 LEU A O 1
ATOM 1419 N N . SER A 1 180 ? -13.347 9.786 1.627 1.00 98.31 180 SER A N 1
ATOM 1420 C CA . SER A 1 180 ? -13.583 10.887 0.689 1.00 98.31 180 SER A CA 1
ATOM 1421 C C . SER A 1 180 ? -12.272 11.469 0.144 1.00 98.31 180 SER A C 1
ATOM 1423 O O . SER A 1 180 ? -12.150 11.715 -1.059 1.00 98.31 180 SER A O 1
ATOM 1425 N N . ARG A 1 181 ? -11.259 11.618 1.010 1.00 98.31 181 ARG A N 1
ATOM 1426 C CA . ARG A 1 181 ? -9.943 12.150 0.645 1.00 98.31 181 ARG A CA 1
ATOM 1427 C C . ARG A 1 181 ? -9.201 11.202 -0.290 1.00 98.31 181 ARG A C 1
ATOM 1429 O O . ARG A 1 181 ? -8.763 11.616 -1.359 1.00 98.31 181 ARG A O 1
ATOM 1436 N N . THR A 1 182 ? -9.126 9.926 0.078 1.00 98.19 182 THR A N 1
ATOM 1437 C CA . THR A 1 182 ? -8.489 8.879 -0.736 1.00 98.19 182 THR A CA 1
ATOM 1438 C C . THR A 1 182 ? -9.202 8.678 -2.073 1.00 98.19 182 THR A C 1
ATOM 1440 O O . THR A 1 182 ? -8.541 8.469 -3.088 1.00 98.19 182 THR A O 1
ATOM 1443 N N . GLY A 1 183 ? -10.532 8.819 -2.116 1.00 98.38 183 GLY A N 1
ATOM 1444 C CA . GLY A 1 183 ? -11.298 8.845 -3.364 1.00 98.38 183 GLY A CA 1
ATOM 1445 C C . GLY A 1 183 ? -10.880 9.993 -4.289 1.00 98.38 183 GLY A C 1
ATOM 1446 O O . GLY A 1 183 ? -10.601 9.764 -5.464 1.00 98.38 183 GLY A O 1
ATOM 1447 N N . SER A 1 184 ? -10.753 11.212 -3.752 1.00 98.19 184 SER A N 1
ATOM 1448 C CA . SER A 1 184 ? -10.284 12.374 -4.520 1.00 98.19 184 SER A CA 1
ATOM 1449 C C . SER A 1 184 ? -8.843 12.209 -5.020 1.00 98.19 184 SER A C 1
ATOM 1451 O O . SER A 1 184 ? -8.558 12.520 -6.178 1.00 98.19 184 SER A O 1
ATOM 1453 N N . GLU A 1 185 ? -7.940 11.707 -4.171 1.00 98.25 185 GLU A N 1
ATOM 1454 C CA . GLU A 1 185 ? -6.542 11.422 -4.530 1.00 98.25 185 GLU A CA 1
ATOM 1455 C C . GLU A 1 185 ? -6.457 10.362 -5.646 1.00 98.25 185 GLU A C 1
ATOM 1457 O O . GLU A 1 185 ? -5.682 10.506 -6.594 1.00 98.25 185 GLU A O 1
ATOM 1462 N N . LEU A 1 186 ? -7.295 9.319 -5.589 1.00 98.50 186 LEU A N 1
ATOM 1463 C CA . LEU A 1 186 ? -7.367 8.286 -6.625 1.00 98.50 186 LEU A CA 1
ATOM 1464 C C . LEU A 1 186 ? -7.857 8.848 -7.963 1.00 98.50 186 LEU A C 1
ATOM 1466 O O . LEU A 1 186 ? -7.307 8.509 -9.014 1.00 98.50 186 LEU A O 1
ATOM 1470 N N . ASP A 1 187 ? -8.878 9.703 -7.944 1.00 98.31 187 ASP A N 1
ATOM 1471 C CA . ASP A 1 187 ? -9.385 10.340 -9.157 1.00 98.31 187 ASP A CA 1
ATOM 1472 C C . ASP A 1 187 ? -8.343 11.280 -9.780 1.00 98.31 187 ASP A C 1
ATOM 1474 O O . ASP A 1 187 ? -8.231 11.355 -11.005 1.00 98.31 187 ASP A O 1
ATOM 1478 N N . GLU A 1 188 ? -7.542 11.968 -8.966 1.00 98.25 188 GLU A N 1
ATOM 1479 C CA . GLU A 1 188 ? -6.413 12.775 -9.436 1.00 98.25 188 GLU A CA 1
ATOM 1480 C C . GLU A 1 188 ? -5.312 11.921 -10.066 1.00 98.25 188 GLU A C 1
ATOM 1482 O O . GLU A 1 188 ? -4.893 12.194 -11.194 1.00 98.25 188 GLU A O 1
ATOM 1487 N N . ALA A 1 189 ? -4.912 10.832 -9.408 1.00 98.00 189 ALA A N 1
ATOM 1488 C CA . ALA A 1 189 ? -3.940 9.890 -9.953 1.00 98.00 189 ALA A CA 1
ATOM 1489 C C . ALA A 1 189 ? -4.411 9.286 -11.290 1.00 98.00 189 ALA A C 1
ATOM 1491 O O . ALA A 1 189 ? -3.626 9.180 -12.233 1.00 98.00 189 ALA A O 1
ATOM 1492 N N . ARG A 1 190 ? -5.704 8.952 -11.412 1.00 98.06 190 ARG A N 1
ATOM 1493 C CA . ARG A 1 190 ? -6.306 8.468 -12.667 1.00 98.06 190 ARG A CA 1
ATOM 1494 C C . ARG A 1 190 ? -6.267 9.514 -13.776 1.00 98.06 190 ARG A C 1
ATOM 1496 O O . ARG A 1 190 ? -5.961 9.164 -14.913 1.00 98.06 190 ARG A O 1
ATOM 1503 N N . ARG A 1 191 ? -6.539 10.787 -13.464 1.00 98.06 191 ARG A N 1
ATOM 1504 C CA . ARG A 1 191 ? -6.413 11.884 -14.439 1.00 98.06 191 ARG A CA 1
ATOM 1505 C C . ARG A 1 191 ? -4.973 12.029 -14.927 1.00 98.06 191 ARG A C 1
ATOM 1507 O O . ARG A 1 191 ? -4.759 12.114 -16.131 1.00 98.06 191 ARG A O 1
ATOM 1514 N N . HIS A 1 192 ? -3.996 12.014 -14.022 1.00 97.88 192 HIS A N 1
ATOM 1515 C CA . HIS A 1 192 ? -2.582 12.082 -14.400 1.00 97.88 192 HIS A CA 1
ATOM 1516 C C . HIS A 1 192 ? -2.142 10.892 -15.249 1.00 97.88 192 HIS A C 1
ATOM 1518 O O . HIS A 1 192 ? -1.415 11.078 -16.221 1.00 97.88 192 HIS A O 1
ATOM 1524 N N . PHE A 1 193 ? -2.613 9.690 -14.918 1.00 97.94 193 PHE A N 1
ATOM 1525 C CA . PHE A 1 193 ? -2.340 8.498 -15.710 1.00 97.94 193 PHE A CA 1
ATOM 1526 C C . PHE A 1 193 ? -2.884 8.625 -17.140 1.00 97.94 193 PHE A C 1
ATOM 1528 O O . PHE A 1 193 ? -2.138 8.386 -18.083 1.00 97.94 193 PHE A O 1
ATOM 1535 N N . ALA A 1 194 ? -4.132 9.075 -17.307 1.00 97.94 194 ALA A N 1
ATOM 1536 C CA . ALA A 1 194 ? -4.726 9.275 -18.630 1.00 97.94 194 ALA A CA 1
ATOM 1537 C C . ALA A 1 194 ? -3.952 10.307 -19.472 1.00 97.94 194 ALA A C 1
ATOM 1539 O O . ALA A 1 194 ? -3.695 10.073 -20.647 1.00 97.94 194 ALA A O 1
ATOM 1540 N N . ILE A 1 195 ? -3.512 11.414 -18.859 1.00 97.94 195 ILE A N 1
ATOM 1541 C CA . ILE A 1 195 ? -2.678 12.420 -19.541 1.00 97.94 195 ILE A CA 1
ATOM 1542 C C . ILE A 1 195 ? -1.350 11.802 -20.002 1.00 97.94 195 ILE A C 1
ATOM 1544 O O . ILE A 1 195 ? -0.944 12.000 -21.144 1.00 97.94 195 ILE A O 1
ATOM 1548 N N . ALA A 1 196 ? -0.684 11.030 -19.140 1.00 97.44 196 ALA A N 1
ATOM 1549 C CA . ALA A 1 196 ? 0.576 10.376 -19.487 1.00 97.44 196 ALA A CA 1
ATOM 1550 C C . ALA A 1 196 ? 0.404 9.315 -20.592 1.00 97.44 196 ALA A C 1
ATOM 1552 O O . ALA A 1 196 ? 1.286 9.151 -21.439 1.00 97.44 196 ALA A O 1
ATOM 1553 N N . GLU A 1 197 ? -0.725 8.602 -20.607 1.00 97.94 197 GLU A N 1
ATOM 1554 C CA . GLU A 1 197 ? -1.073 7.642 -21.658 1.00 97.94 197 GLU A CA 1
ATOM 1555 C C . GLU A 1 197 ? -1.285 8.349 -23.007 1.00 97.94 197 GLU A C 1
ATOM 1557 O O . GLU A 1 197 ? -0.698 7.942 -24.013 1.00 97.94 197 GLU A O 1
ATOM 1562 N N . ASP A 1 198 ? -2.016 9.468 -23.018 1.00 97.44 198 ASP A N 1
ATOM 1563 C CA . ASP A 1 198 ? -2.214 10.299 -24.211 1.00 97.44 198 ASP A CA 1
ATOM 1564 C C . ASP A 1 198 ? -0.887 10.869 -24.748 1.00 97.44 198 ASP A C 1
ATOM 1566 O O . ASP A 1 198 ? -0.626 10.829 -25.957 1.00 97.44 198 ASP A O 1
ATOM 1570 N N . GLU A 1 199 ? -0.020 11.372 -23.862 1.00 97.62 199 GLU A N 1
ATOM 1571 C CA . GLU A 1 199 ? 1.318 11.864 -24.215 1.00 97.62 199 GLU A CA 1
ATOM 1572 C C . GLU A 1 199 ? 2.190 10.751 -24.805 1.00 97.62 199 GLU A C 1
ATOM 1574 O O . GLU A 1 199 ? 2.843 10.946 -25.836 1.00 97.62 199 GLU A O 1
ATOM 1579 N N . THR A 1 200 ? 2.155 9.559 -24.206 1.00 96.94 200 THR A N 1
ATOM 1580 C CA . THR A 1 200 ? 2.882 8.388 -24.711 1.00 96.94 200 THR A CA 1
ATOM 1581 C C . THR A 1 200 ? 2.381 7.998 -26.101 1.00 96.94 200 THR A C 1
ATOM 1583 O O . THR A 1 200 ? 3.186 7.837 -27.021 1.00 96.94 200 THR A O 1
ATOM 1586 N N . GLY A 1 201 ? 1.062 7.958 -26.311 1.00 97.12 201 GLY A N 1
ATOM 1587 C CA . GLY A 1 201 ? 0.469 7.681 -27.621 1.00 97.12 201 GLY A CA 1
ATOM 1588 C C . GLY A 1 201 ? 0.771 8.756 -28.677 1.00 97.12 201 GLY A C 1
ATOM 1589 O O . GLY A 1 201 ? 0.838 8.471 -29.877 1.00 97.12 201 GLY A O 1
ATOM 1590 N N . ALA A 1 202 ? 0.977 10.016 -28.281 1.00 97.44 202 ALA A N 1
ATOM 1591 C CA . ALA A 1 202 ? 1.457 11.060 -29.188 1.00 97.44 202 ALA A CA 1
ATOM 1592 C C . ALA A 1 202 ? 2.930 10.847 -29.581 1.00 97.44 202 ALA A C 1
ATOM 1594 O O . ALA A 1 202 ? 3.269 10.955 -30.764 1.00 97.44 202 ALA A O 1
ATOM 1595 N N . LEU A 1 203 ? 3.790 10.502 -28.618 1.00 97.75 203 LEU A N 1
ATOM 1596 C CA . LEU A 1 203 ? 5.209 10.221 -28.854 1.00 97.75 203 LEU A CA 1
ATOM 1597 C C . LEU A 1 203 ? 5.422 8.973 -29.719 1.00 97.75 203 LEU A C 1
ATOM 1599 O O . LEU A 1 203 ? 6.289 8.982 -30.593 1.00 97.75 203 LEU A O 1
ATOM 1603 N N . GLU A 1 204 ? 4.619 7.922 -29.542 1.00 97.62 204 GLU A N 1
ATOM 1604 C CA . GLU A 1 204 ? 4.671 6.724 -30.389 1.00 97.62 204 GLU A CA 1
ATOM 1605 C C . GLU A 1 204 ? 4.334 7.041 -31.848 1.00 97.62 204 GLU A C 1
ATOM 1607 O O . GLU A 1 204 ? 5.096 6.672 -32.743 1.00 97.62 204 GLU A O 1
ATOM 1612 N N . ARG A 1 205 ? 3.279 7.828 -32.097 1.00 97.62 205 ARG A N 1
ATOM 1613 C CA . ARG A 1 205 ? 2.934 8.289 -33.453 1.00 97.62 205 ARG A CA 1
ATOM 1614 C C . ARG A 1 205 ? 4.046 9.126 -34.086 1.00 97.62 205 ARG A C 1
ATOM 1616 O O . ARG A 1 205 ? 4.352 8.953 -35.265 1.00 97.62 205 ARG A O 1
ATOM 1623 N N . GLN A 1 206 ? 4.679 10.015 -33.316 1.00 97.81 206 GLN A N 1
ATOM 1624 C CA . GLN A 1 206 ? 5.834 10.783 -33.797 1.00 97.81 206 GLN A CA 1
ATOM 1625 C C . GLN A 1 206 ? 7.023 9.873 -34.120 1.00 97.81 206 GLN A C 1
ATOM 1627 O O . GLN A 1 206 ? 7.672 10.044 -35.152 1.00 97.81 206 GLN A O 1
ATOM 1632 N N . ARG A 1 207 ? 7.299 8.882 -33.267 1.00 98.12 207 ARG A N 1
ATOM 1633 C CA . ARG A 1 207 ? 8.363 7.900 -33.485 1.00 98.12 207 ARG A CA 1
ATOM 1634 C C . ARG A 1 207 ? 8.125 7.096 -34.760 1.00 98.12 207 ARG A C 1
ATOM 1636 O O . ARG A 1 207 ? 9.061 6.926 -35.535 1.00 98.12 207 ARG A O 1
ATOM 1643 N N . GLU A 1 208 ? 6.908 6.614 -34.987 1.00 98.12 208 GLU A N 1
ATOM 1644 C CA . GLU A 1 208 ? 6.546 5.894 -36.212 1.00 98.12 208 GLU A CA 1
ATOM 1645 C C . GLU A 1 208 ? 6.729 6.772 -37.451 1.00 98.12 208 GLU A C 1
ATOM 1647 O O . GLU A 1 208 ? 7.406 6.358 -38.392 1.00 98.12 208 GLU A O 1
ATOM 1652 N N . ALA A 1 209 ? 6.232 8.013 -37.425 1.00 97.88 209 ALA A N 1
ATOM 1653 C CA . ALA A 1 209 ? 6.421 8.960 -38.522 1.00 97.88 209 ALA A CA 1
ATOM 1654 C C . ALA A 1 209 ? 7.914 9.172 -38.840 1.00 97.88 209 ALA A C 1
ATOM 1656 O O . ALA A 1 209 ? 8.328 9.012 -39.988 1.00 97.88 209 ALA A O 1
ATOM 1657 N N . LEU A 1 210 ? 8.746 9.421 -37.824 1.00 98.25 210 LEU A N 1
ATOM 1658 C CA . LEU A 1 210 ? 10.191 9.605 -37.997 1.00 98.25 210 LEU A CA 1
ATOM 1659 C C . LEU A 1 210 ? 10.904 8.343 -38.504 1.00 98.25 210 LEU A C 1
ATOM 1661 O O . LEU A 1 210 ? 11.855 8.442 -39.279 1.00 98.25 210 LEU A O 1
ATOM 1665 N N . LEU A 1 211 ? 10.470 7.148 -38.090 1.00 98.19 211 LEU A N 1
ATOM 1666 C CA . LEU A 1 211 ? 11.022 5.892 -38.604 1.00 98.19 211 LEU A CA 1
ATOM 1667 C C . LEU A 1 211 ? 10.675 5.696 -40.081 1.00 98.19 211 LEU A C 1
ATOM 1669 O O . LEU A 1 211 ? 11.569 5.373 -40.863 1.00 98.19 211 LEU A O 1
ATOM 1673 N N . THR A 1 212 ? 9.429 5.964 -40.478 1.00 98.25 212 THR A N 1
ATOM 1674 C CA . THR A 1 212 ? 9.032 5.892 -41.893 1.00 98.25 212 THR A CA 1
ATOM 1675 C C . THR A 1 212 ? 9.792 6.909 -42.746 1.00 98.25 212 THR A C 1
ATOM 1677 O O . THR A 1 212 ? 10.290 6.568 -43.818 1.00 98.25 212 THR A O 1
ATOM 1680 N N . GLU A 1 213 ? 9.980 8.136 -42.250 1.00 98.12 213 GLU A N 1
ATOM 1681 C CA . GLU A 1 213 ? 10.775 9.160 -42.931 1.00 98.12 213 GLU A CA 1
ATOM 1682 C C . GLU A 1 213 ? 12.239 8.725 -43.070 1.00 98.12 213 GLU A C 1
ATOM 1684 O O . GLU A 1 213 ? 12.817 8.806 -44.157 1.00 98.12 213 GLU A O 1
ATOM 1689 N N . LYS A 1 214 ? 12.833 8.181 -42.001 1.00 98.38 214 LYS A N 1
ATOM 1690 C CA . LYS A 1 214 ? 14.193 7.632 -42.028 1.00 98.38 214 LYS A CA 1
ATOM 1691 C C . LYS A 1 214 ? 14.332 6.520 -43.068 1.00 98.38 214 LYS A C 1
ATOM 1693 O O . LYS A 1 214 ? 15.339 6.486 -43.777 1.00 98.38 214 LYS A O 1
ATOM 1698 N N . GLU A 1 215 ? 13.374 5.602 -43.158 1.00 98.12 215 GLU A N 1
ATOM 1699 C CA . GLU A 1 215 ? 13.392 4.516 -44.144 1.00 98.12 215 GLU A CA 1
ATOM 1700 C C . GLU A 1 215 ? 13.342 5.057 -45.574 1.00 98.12 215 GLU A C 1
ATOM 1702 O O . GLU A 1 215 ? 14.163 4.662 -46.407 1.00 98.12 215 GLU A O 1
ATOM 1707 N N . VAL A 1 216 ? 12.453 6.021 -45.840 1.00 98.12 216 VAL A N 1
ATOM 1708 C CA . VAL A 1 216 ? 12.361 6.698 -47.141 1.00 98.12 216 VAL A CA 1
ATOM 1709 C C . VAL A 1 216 ? 13.684 7.380 -47.486 1.00 98.12 216 VAL A C 1
ATOM 1711 O O . VAL A 1 216 ? 14.233 7.119 -48.555 1.00 98.12 216 VAL A O 1
ATOM 1714 N N . LEU A 1 217 ? 14.241 8.187 -46.579 1.00 97.81 217 LEU A N 1
ATOM 1715 C CA . LEU A 1 217 ? 15.514 8.887 -46.791 1.00 97.81 217 LEU A CA 1
ATOM 1716 C C . LEU A 1 217 ? 16.692 7.924 -46.988 1.00 97.81 217 LEU A C 1
ATOM 1718 O O . LEU A 1 217 ? 17.578 8.171 -47.804 1.00 97.81 217 LEU A O 1
ATOM 1722 N N . THR A 1 218 ? 16.709 6.803 -46.266 1.00 98.19 218 THR A N 1
ATOM 1723 C CA . THR A 1 218 ? 17.755 5.782 -46.422 1.00 98.19 218 THR A CA 1
ATOM 1724 C C . THR A 1 218 ? 17.659 5.121 -47.796 1.00 98.19 218 THR A C 1
ATOM 1726 O O . THR A 1 218 ? 18.683 4.921 -48.458 1.00 98.19 218 THR A O 1
ATOM 1729 N N . ARG A 1 219 ? 16.437 4.828 -48.261 1.00 97.75 219 ARG A N 1
ATOM 1730 C CA . ARG A 1 219 ? 16.206 4.254 -49.587 1.00 97.75 219 ARG A CA 1
ATOM 1731 C C . ARG A 1 219 ? 16.609 5.227 -50.690 1.00 97.75 219 ARG A C 1
ATOM 1733 O O . ARG A 1 219 ? 17.408 4.847 -51.544 1.00 97.75 219 ARG A O 1
ATOM 1740 N N . THR A 1 220 ? 16.157 6.481 -50.636 1.00 97.75 220 THR A N 1
ATOM 1741 C CA . THR A 1 220 ? 16.511 7.495 -51.645 1.00 97.75 220 THR A CA 1
ATOM 1742 C C . THR A 1 220 ? 18.014 7.762 -51.684 1.00 97.75 220 THR A C 1
ATOM 1744 O O . THR A 1 220 ? 18.586 7.861 -52.768 1.00 97.75 220 THR A O 1
ATOM 1747 N N . LEU A 1 221 ? 18.691 7.794 -50.530 1.00 98.19 221 LEU A N 1
ATOM 1748 C CA . LEU A 1 221 ? 20.149 7.907 -50.471 1.00 98.19 221 LEU A CA 1
ATOM 1749 C C . LEU A 1 221 ? 20.843 6.710 -51.136 1.00 98.19 221 LEU A C 1
ATOM 1751 O O . LEU A 1 221 ? 21.825 6.892 -51.856 1.00 98.19 221 LEU A O 1
ATOM 1755 N N . SER A 1 222 ? 20.358 5.488 -50.897 1.00 98.00 222 SER A N 1
ATOM 1756 C CA . SER A 1 222 ? 20.920 4.285 -51.523 1.00 98.00 222 SER A CA 1
ATOM 1757 C C . SER A 1 222 ? 20.733 4.288 -53.045 1.00 98.00 222 SER A C 1
ATOM 1759 O O . SER A 1 222 ? 21.693 4.041 -53.775 1.00 98.00 222 SER A O 1
ATOM 1761 N N . GLU A 1 223 ? 19.546 4.667 -53.526 1.00 97.50 223 GLU A N 1
ATOM 1762 C CA . GLU A 1 223 ? 19.232 4.803 -54.951 1.00 97.50 223 GLU A CA 1
ATOM 1763 C C . GLU A 1 223 ? 20.122 5.871 -55.606 1.00 97.50 223 GLU A C 1
ATOM 1765 O O . GLU A 1 223 ? 20.742 5.614 -56.639 1.00 97.50 223 GLU A O 1
ATOM 1770 N N . ALA A 1 224 ? 20.270 7.038 -54.970 1.00 97.00 224 ALA A N 1
ATOM 1771 C CA . ALA A 1 224 ? 21.130 8.117 -55.452 1.00 97.00 224 ALA A CA 1
ATOM 1772 C C . ALA A 1 224 ? 22.610 7.701 -55.522 1.00 97.00 224 ALA A C 1
ATOM 1774 O O . ALA A 1 224 ? 23.299 8.044 -56.482 1.00 97.00 224 ALA A O 1
ATOM 1775 N N . ARG A 1 225 ? 23.107 6.922 -54.549 1.00 97.81 225 ARG A N 1
ATOM 1776 C CA . ARG A 1 225 ? 24.479 6.381 -54.572 1.00 97.81 225 ARG A CA 1
ATOM 1777 C C . ARG A 1 225 ? 24.700 5.419 -55.735 1.00 97.81 225 ARG A C 1
ATOM 1779 O O . ARG A 1 225 ? 25.720 5.524 -56.411 1.00 97.81 225 ARG A O 1
ATOM 1786 N N . VAL A 1 226 ? 23.751 4.519 -55.995 1.00 97.69 226 VAL A N 1
ATOM 1787 C CA . VAL A 1 226 ? 23.826 3.594 -57.138 1.00 97.69 226 VAL A CA 1
ATOM 1788 C C . VAL A 1 226 ? 23.804 4.365 -58.459 1.00 97.69 226 VAL A C 1
ATOM 1790 O O . VAL A 1 226 ? 24.610 4.086 -59.344 1.00 97.69 226 VAL A O 1
ATOM 1793 N N . GLN A 1 227 ? 22.934 5.372 -58.586 1.00 97.00 227 GLN A N 1
ATOM 1794 C CA . GLN A 1 227 ? 22.885 6.228 -59.775 1.00 97.00 227 GLN A CA 1
ATOM 1795 C C . GLN A 1 227 ? 24.186 7.013 -59.980 1.00 97.00 227 GLN A C 1
ATOM 1797 O O . GLN A 1 227 ? 24.676 7.090 -61.106 1.00 97.00 227 GLN A O 1
ATOM 1802 N N . ALA A 1 228 ? 24.767 7.559 -58.908 1.00 97.50 228 ALA A N 1
ATOM 1803 C CA . ALA A 1 228 ? 26.042 8.267 -58.964 1.00 97.50 228 ALA A CA 1
ATOM 1804 C C . ALA A 1 228 ? 27.189 7.343 -59.404 1.00 97.50 228 ALA A C 1
ATOM 1806 O O . ALA A 1 228 ? 27.961 7.723 -60.284 1.00 97.50 228 ALA A O 1
ATOM 1807 N N . GLN A 1 229 ? 27.258 6.120 -58.863 1.00 97.38 229 GLN A N 1
ATOM 1808 C CA . GLN A 1 229 ? 28.254 5.128 -59.273 1.00 97.38 229 GLN A CA 1
ATOM 1809 C C . GLN A 1 229 ? 28.089 4.755 -60.751 1.00 97.38 229 GLN A C 1
ATOM 1811 O O . GLN A 1 229 ? 29.045 4.834 -61.514 1.00 97.38 229 GLN A O 1
ATOM 1816 N N . ALA A 1 230 ? 26.864 4.457 -61.192 1.00 96.69 230 ALA A N 1
ATOM 1817 C CA . ALA A 1 230 ? 26.595 4.136 -62.592 1.00 96.69 230 ALA A CA 1
ATOM 1818 C C . ALA A 1 230 ? 26.945 5.299 -63.540 1.00 96.69 230 ALA A C 1
ATOM 1820 O O . ALA A 1 230 ? 27.431 5.078 -64.649 1.00 96.69 230 ALA A O 1
ATOM 1821 N N . ALA A 1 231 ? 26.713 6.548 -63.125 1.00 96.31 231 ALA A N 1
ATOM 1822 C CA . ALA A 1 231 ? 27.117 7.724 -63.891 1.00 96.31 231 ALA A CA 1
ATOM 1823 C C . ALA A 1 231 ? 28.648 7.874 -63.956 1.00 96.31 231 ALA A C 1
ATOM 1825 O O . ALA A 1 231 ? 29.178 8.229 -65.010 1.00 96.31 231 ALA A O 1
ATOM 1826 N N . GLN A 1 232 ? 29.359 7.580 -62.863 1.00 97.25 232 GLN A N 1
ATOM 1827 C CA . GLN A 1 232 ? 30.822 7.571 -62.826 1.00 97.25 232 GLN A CA 1
ATOM 1828 C C . GLN A 1 232 ? 31.406 6.479 -63.732 1.00 97.25 232 GLN A C 1
ATOM 1830 O O . GLN A 1 232 ? 32.323 6.771 -64.500 1.00 97.25 232 GLN A O 1
ATOM 1835 N N . ASP A 1 233 ? 30.848 5.269 -63.702 1.00 97.44 233 ASP A N 1
ATOM 1836 C CA . ASP A 1 233 ? 31.286 4.154 -64.546 1.00 97.44 233 ASP A CA 1
ATOM 1837 C C . ASP A 1 233 ? 31.078 4.485 -66.034 1.00 97.44 233 ASP A C 1
ATOM 1839 O O . ASP A 1 233 ? 32.019 4.405 -66.820 1.00 97.44 233 ASP A O 1
ATOM 1843 N N . ARG A 1 234 ? 29.898 5.005 -66.415 1.00 96.38 234 ARG A N 1
ATOM 1844 C CA . ARG A 1 234 ? 29.629 5.486 -67.788 1.00 96.38 234 ARG A CA 1
ATOM 1845 C C . ARG A 1 234 ? 30.569 6.610 -68.215 1.00 96.38 234 ARG A C 1
ATOM 1847 O O . ARG A 1 234 ? 30.989 6.678 -69.372 1.00 96.38 234 ARG A O 1
ATOM 1854 N N . ARG A 1 235 ? 30.901 7.526 -67.302 1.00 97.00 235 ARG A N 1
ATOM 1855 C CA . ARG A 1 235 ? 31.891 8.572 -67.581 1.00 97.00 235 ARG A CA 1
ATOM 1856 C C . ARG A 1 235 ? 33.259 7.943 -67.859 1.00 97.00 235 ARG A C 1
ATOM 1858 O O . ARG A 1 235 ? 33.913 8.345 -68.812 1.00 97.00 235 ARG A O 1
ATOM 1865 N N . HIS A 1 236 ? 33.681 6.959 -67.070 1.00 96.06 236 HIS A N 1
ATOM 1866 C CA . HIS A 1 236 ? 34.963 6.291 -67.277 1.00 96.06 236 HIS A CA 1
ATOM 1867 C C . HIS A 1 236 ? 34.997 5.497 -68.591 1.00 96.06 236 HIS A C 1
ATOM 1869 O O . HIS A 1 236 ? 35.960 5.605 -69.345 1.00 96.06 236 HIS A O 1
ATOM 1875 N N . GLU A 1 237 ? 33.922 4.779 -68.923 1.00 96.44 237 GLU A N 1
ATOM 1876 C CA . GLU A 1 237 ? 33.774 4.084 -70.209 1.00 96.44 237 GLU A CA 1
ATOM 1877 C C . GLU A 1 237 ? 33.868 5.047 -71.398 1.00 96.44 237 GLU A C 1
ATOM 1879 O O . GLU A 1 237 ? 34.584 4.778 -72.364 1.00 96.44 237 GLU A O 1
ATOM 1884 N N . THR A 1 238 ? 33.186 6.195 -71.329 1.00 96.25 238 THR A N 1
ATOM 1885 C CA . THR A 1 238 ? 33.248 7.207 -72.398 1.00 96.25 238 THR A CA 1
ATOM 1886 C C . THR A 1 238 ? 34.624 7.867 -72.490 1.00 96.25 238 THR A C 1
ATOM 1888 O O . THR A 1 238 ? 35.095 8.126 -73.597 1.00 96.25 238 THR A O 1
ATOM 1891 N N . GLU A 1 239 ? 35.313 8.082 -71.367 1.00 96.69 239 GLU A N 1
ATOM 1892 C CA . GLU A 1 239 ? 36.691 8.582 -71.334 1.00 96.69 239 GLU A CA 1
ATOM 1893 C C . GLU A 1 239 ? 37.682 7.584 -71.959 1.00 96.69 239 GLU A C 1
ATOM 1895 O O . GLU A 1 239 ? 38.501 7.978 -72.790 1.00 96.69 239 GLU A O 1
ATOM 1900 N N . LEU A 1 240 ? 37.562 6.287 -71.654 1.00 97.12 240 LEU A N 1
ATOM 1901 C CA . LEU A 1 240 ? 38.357 5.229 -72.289 1.00 97.12 240 LEU A CA 1
ATOM 1902 C C . LEU A 1 240 ? 38.073 5.121 -73.794 1.00 97.12 240 LEU A C 1
ATOM 1904 O O . LEU A 1 240 ? 39.006 5.014 -74.592 1.00 97.12 240 LEU A O 1
ATOM 1908 N N . ALA A 1 241 ? 36.803 5.194 -74.202 1.00 95.62 241 ALA A N 1
ATOM 1909 C CA . ALA A 1 241 ? 36.422 5.193 -75.614 1.00 95.62 241 ALA A CA 1
ATOM 1910 C C . ALA A 1 241 ? 36.995 6.413 -76.356 1.00 95.62 241 ALA A C 1
ATOM 1912 O O . ALA A 1 241 ? 37.494 6.281 -77.477 1.00 95.62 241 ALA A O 1
ATOM 1913 N N . LEU A 1 242 ? 36.985 7.588 -75.719 1.00 96.75 242 LEU A N 1
ATOM 1914 C CA . LEU A 1 242 ? 37.599 8.799 -76.256 1.00 96.75 242 LEU A CA 1
ATOM 1915 C C . LEU A 1 242 ? 39.115 8.634 -76.411 1.00 96.75 242 LEU A C 1
ATOM 1917 O O . LEU A 1 242 ? 39.638 8.930 -77.483 1.00 96.75 242 LEU A O 1
ATOM 1921 N N . GLN A 1 243 ? 39.816 8.122 -75.394 1.00 95.75 243 GLN A N 1
ATOM 1922 C CA . GLN A 1 243 ? 41.259 7.853 -75.463 1.00 95.75 243 GLN A CA 1
ATOM 1923 C C . GLN A 1 243 ? 41.594 6.850 -76.572 1.00 95.75 243 GLN A C 1
ATOM 1925 O O . GLN A 1 243 ? 42.523 7.070 -77.351 1.00 95.75 243 GLN A O 1
ATOM 1930 N N . HIS A 1 244 ? 40.806 5.780 -76.703 1.00 95.69 244 HIS A N 1
ATOM 1931 C CA . HIS A 1 244 ? 40.957 4.807 -77.782 1.00 95.69 244 HIS A CA 1
ATOM 1932 C C . HIS A 1 244 ? 40.748 5.445 -79.164 1.00 95.69 244 HIS A C 1
ATOM 1934 O O . HIS A 1 244 ? 41.542 5.225 -80.083 1.00 95.69 244 HIS A O 1
ATOM 1940 N N . SER A 1 245 ? 39.716 6.282 -79.313 1.00 93.88 245 SER A N 1
ATOM 1941 C CA . SER A 1 245 ? 39.460 7.020 -80.552 1.00 93.88 245 SER A CA 1
ATOM 1942 C C . SER A 1 245 ? 40.579 8.015 -80.868 1.00 93.88 245 SER A C 1
ATOM 1944 O O . SER A 1 245 ? 40.949 8.153 -82.032 1.00 93.88 245 SER A O 1
ATOM 1946 N N . GLN A 1 246 ? 41.132 8.700 -79.864 1.00 95.94 246 GLN A N 1
ATOM 1947 C CA . GLN A 1 246 ? 42.255 9.627 -80.025 1.00 95.94 246 GLN A CA 1
ATOM 1948 C C . GLN A 1 246 ? 43.532 8.892 -80.445 1.00 95.94 246 GLN A C 1
ATOM 1950 O O . GLN A 1 246 ? 44.192 9.317 -81.391 1.00 95.94 246 GLN A O 1
ATOM 1955 N N . ALA A 1 247 ? 43.845 7.760 -79.809 1.00 94.69 247 ALA A N 1
ATOM 1956 C CA . ALA A 1 247 ? 44.980 6.919 -80.183 1.00 94.69 247 ALA A CA 1
ATOM 1957 C C . ALA A 1 247 ? 44.835 6.365 -81.612 1.00 94.69 247 ALA A C 1
ATOM 1959 O O . ALA A 1 247 ? 45.793 6.380 -82.387 1.00 94.69 247 ALA A O 1
ATOM 1960 N N . SER A 1 248 ? 43.627 5.936 -81.991 1.00 94.31 248 SER A N 1
ATOM 1961 C CA . SER A 1 248 ? 43.319 5.487 -83.356 1.00 94.31 248 SER A CA 1
ATOM 1962 C C . SER A 1 248 ? 43.491 6.618 -84.369 1.00 94.31 248 SER A C 1
ATOM 1964 O O . SER A 1 248 ? 44.122 6.434 -85.408 1.00 94.31 248 SER A O 1
ATOM 1966 N N . LEU A 1 249 ? 43.001 7.817 -84.046 1.00 96.12 249 LEU A N 1
ATOM 1967 C CA . LEU A 1 249 ? 43.149 9.006 -84.881 1.00 96.12 249 LEU A CA 1
ATOM 1968 C C . LEU A 1 249 ? 44.622 9.394 -85.065 1.00 96.12 249 LEU A C 1
ATOM 1970 O O . LEU A 1 249 ? 45.031 9.689 -86.187 1.00 96.12 249 LEU A O 1
ATOM 1974 N N . GLU A 1 250 ? 45.434 9.347 -84.009 1.00 95.69 250 GLU A N 1
ATOM 1975 C CA . GLU A 1 250 ? 46.871 9.630 -84.092 1.00 95.69 250 GLU A CA 1
ATOM 1976 C C . GLU A 1 250 ? 47.615 8.570 -84.922 1.00 95.69 250 GLU A C 1
ATOM 1978 O O . GLU A 1 250 ? 48.431 8.901 -85.784 1.00 95.69 250 GLU A O 1
ATOM 1983 N N . SER A 1 251 ? 47.262 7.290 -84.759 1.00 94.56 251 SER A N 1
ATOM 1984 C CA . SER A 1 251 ? 47.773 6.198 -85.598 1.00 94.56 251 SER A CA 1
ATOM 1985 C C . SER A 1 251 ? 47.420 6.393 -87.080 1.00 94.56 251 SER A C 1
ATOM 1987 O O . SER A 1 251 ? 48.281 6.255 -87.960 1.00 94.56 251 SER A O 1
ATOM 1989 N N . HIS A 1 252 ? 46.179 6.790 -87.380 1.00 93.38 252 HIS A N 1
ATOM 1990 C CA . HIS A 1 252 ? 45.748 7.115 -88.738 1.00 93.38 252 HIS A CA 1
ATOM 1991 C C . HIS A 1 252 ? 46.483 8.336 -89.300 1.00 93.38 252 HIS A C 1
ATOM 1993 O O . HIS A 1 252 ? 46.928 8.286 -90.446 1.00 93.38 252 HIS A O 1
ATOM 1999 N N . ARG A 1 253 ? 46.689 9.397 -88.508 1.00 95.06 253 ARG A N 1
ATOM 2000 C CA . ARG A 1 253 ? 47.487 10.569 -88.911 1.00 95.06 253 ARG A CA 1
ATOM 2001 C C . ARG A 1 253 ? 48.933 10.197 -89.224 1.00 95.06 253 ARG A C 1
ATOM 2003 O O . ARG A 1 253 ? 49.442 10.593 -90.269 1.00 95.06 253 ARG A O 1
ATOM 2010 N N . SER A 1 254 ? 49.575 9.396 -88.374 1.00 93.56 254 SER A N 1
ATOM 2011 C CA . SER A 1 254 ? 50.939 8.900 -88.602 1.00 93.56 254 SER A CA 1
ATOM 2012 C C . SER A 1 254 ? 51.030 8.038 -89.867 1.00 93.56 254 SER A C 1
ATOM 2014 O O . SER A 1 254 ? 51.942 8.195 -90.683 1.00 93.56 254 SER A O 1
ATOM 2016 N N . SER A 1 255 ? 50.049 7.156 -90.076 1.00 93.06 255 SER A N 1
ATOM 2017 C CA . SER A 1 255 ? 49.947 6.329 -91.284 1.00 93.06 255 SER A CA 1
ATOM 2018 C C . SER A 1 255 ? 49.761 7.183 -92.540 1.00 93.06 255 SER A C 1
ATOM 2020 O O . SER A 1 255 ? 50.437 6.957 -93.542 1.00 93.06 255 SER A O 1
ATOM 2022 N N . LEU A 1 256 ? 48.913 8.211 -92.473 1.00 94.94 256 LEU A N 1
ATOM 2023 C CA . LEU A 1 256 ? 48.683 9.160 -93.559 1.00 94.94 256 LEU A CA 1
ATOM 2024 C C . LEU A 1 256 ? 49.948 9.970 -93.873 1.00 94.94 256 LEU A C 1
ATOM 2026 O O . LEU A 1 256 ? 50.327 10.059 -95.038 1.00 94.94 256 LEU A O 1
ATOM 2030 N N . ALA A 1 257 ? 50.654 10.480 -92.860 1.00 93.94 257 ALA A N 1
ATOM 2031 C CA . ALA A 1 257 ? 51.925 11.184 -93.042 1.00 93.94 257 ALA A CA 1
ATOM 2032 C C . ALA A 1 257 ? 52.985 10.287 -93.710 1.00 93.94 257 ALA A C 1
ATOM 2034 O O . ALA A 1 257 ? 53.710 10.719 -94.610 1.00 93.94 257 ALA A O 1
ATOM 2035 N N . ARG A 1 258 ? 53.042 9.002 -93.331 1.00 93.31 258 ARG A N 1
ATOM 2036 C CA . ARG A 1 258 ? 53.923 8.007 -93.961 1.00 93.31 258 ARG A CA 1
ATOM 2037 C C . ARG A 1 258 ? 53.560 7.766 -95.427 1.00 93.31 258 ARG A C 1
ATOM 2039 O O . ARG A 1 258 ? 54.463 7.734 -96.264 1.00 93.31 258 ARG A O 1
ATOM 2046 N N . LEU A 1 259 ? 52.270 7.622 -95.738 1.00 91.56 259 LEU A N 1
ATOM 2047 C CA . LEU A 1 259 ? 51.775 7.464 -97.109 1.00 91.56 259 LEU A CA 1
ATOM 2048 C C . LEU A 1 259 ? 52.055 8.710 -97.957 1.00 91.56 259 LEU A C 1
ATOM 2050 O O . LEU A 1 259 ? 52.515 8.576 -99.086 1.00 91.56 259 LEU A O 1
ATOM 2054 N N . GLN A 1 260 ? 51.879 9.915 -97.410 1.00 93.38 260 GLN A N 1
ATOM 2055 C CA . GLN A 1 260 ? 52.240 11.168 -98.082 1.00 93.38 260 GLN A CA 1
ATOM 2056 C C . GLN A 1 260 ? 53.743 11.238 -98.384 1.00 93.38 260 GLN A C 1
ATOM 2058 O O . GLN A 1 260 ? 54.126 11.545 -99.511 1.00 93.38 260 GLN A O 1
ATOM 2063 N N . ALA A 1 261 ? 54.603 10.878 -97.424 1.00 92.19 261 ALA A N 1
ATOM 2064 C CA . ALA A 1 261 ? 56.051 10.813 -97.634 1.00 92.19 261 ALA A CA 1
ATOM 2065 C C . ALA A 1 261 ? 56.469 9.704 -98.622 1.00 92.19 261 ALA A C 1
ATOM 2067 O O . ALA A 1 261 ? 57.490 9.803 -99.302 1.00 92.19 261 ALA A O 1
ATOM 2068 N N . GLN A 1 262 ? 55.725 8.599 -98.699 1.00 91.00 262 GLN A N 1
ATOM 2069 C CA . GLN A 1 262 ? 55.937 7.575 -99.723 1.00 91.00 262 GLN A CA 1
ATOM 2070 C C . GLN A 1 262 ? 55.506 8.078 -101.105 1.00 91.00 262 GLN A C 1
ATOM 2072 O O . GLN A 1 262 ? 56.248 7.891 -102.065 1.00 91.00 262 GLN A O 1
ATOM 2077 N N . SER A 1 263 ? 54.364 8.762 -101.193 1.00 92.12 263 SER A N 1
ATOM 2078 C CA . SER A 1 263 ? 53.866 9.374 -102.424 1.00 92.12 263 SER A CA 1
ATOM 2079 C C . SER A 1 263 ? 54.832 10.428 -102.954 1.00 92.12 263 SER A C 1
ATOM 2081 O O . SER A 1 263 ? 55.150 10.397 -104.136 1.00 92.12 263 SER A O 1
ATOM 2083 N N . SER A 1 264 ? 55.357 11.317 -102.104 1.00 91.94 264 SER A N 1
ATOM 2084 C CA . SER A 1 264 ? 56.332 12.330 -102.531 1.00 91.94 264 SER A CA 1
ATOM 2085 C C . SER A 1 264 ? 57.628 11.699 -103.043 1.00 91.94 264 SER A C 1
ATOM 2087 O O . SER A 1 264 ? 58.134 12.108 -104.082 1.00 91.94 264 SER A O 1
ATOM 2089 N N . ARG A 1 265 ? 58.128 10.643 -102.386 1.00 90.50 265 ARG A N 1
ATOM 2090 C CA . ARG A 1 265 ? 59.282 9.867 -102.873 1.00 90.50 265 ARG A CA 1
ATOM 2091 C C . ARG A 1 265 ? 59.003 9.169 -104.202 1.00 90.50 265 ARG A C 1
ATOM 2093 O O . ARG A 1 265 ? 59.890 9.119 -105.048 1.00 90.50 265 ARG A O 1
ATOM 2100 N N . MET A 1 266 ? 57.801 8.627 -104.401 1.00 87.88 266 MET A N 1
ATOM 2101 C CA . MET A 1 266 ? 57.405 8.046 -105.690 1.00 87.88 266 MET A CA 1
ATOM 2102 C C . MET A 1 266 ? 57.281 9.113 -106.777 1.00 87.88 266 MET A C 1
ATOM 2104 O O . MET A 1 266 ? 57.735 8.870 -107.889 1.00 87.88 266 MET A O 1
ATOM 2108 N N . GLN A 1 267 ? 56.761 10.299 -106.451 1.00 91.00 267 GLN A N 1
ATOM 2109 C CA . GLN A 1 267 ? 56.697 11.442 -107.362 1.00 91.00 267 GLN A CA 1
ATOM 2110 C C . GLN A 1 267 ? 58.103 11.895 -107.774 1.00 91.00 267 GLN A C 1
ATOM 2112 O O . GLN A 1 267 ? 58.387 11.993 -108.961 1.00 91.00 267 GLN A O 1
ATOM 2117 N N . GLN A 1 268 ? 59.015 12.067 -106.811 1.00 88.50 268 GLN A N 1
ATOM 2118 C CA . GLN A 1 268 ? 60.420 12.390 -107.077 1.00 88.50 268 GLN A CA 1
ATOM 2119 C C . GLN A 1 268 ? 61.101 11.310 -107.917 1.00 88.50 268 GLN A C 1
ATOM 2121 O O . GLN A 1 268 ? 61.839 11.624 -108.841 1.00 88.50 268 GLN A O 1
ATOM 2126 N N . ARG A 1 269 ? 60.848 10.027 -107.631 1.00 86.38 269 ARG A N 1
ATOM 2127 C CA . ARG A 1 269 ? 61.386 8.920 -108.428 1.00 86.38 269 ARG A CA 1
ATOM 2128 C C . ARG A 1 269 ? 60.813 8.912 -109.844 1.00 86.38 269 ARG A C 1
ATOM 2130 O O . ARG A 1 269 ? 61.547 8.629 -110.782 1.00 86.38 269 ARG A O 1
ATOM 2137 N N . HIS A 1 270 ? 59.533 9.229 -110.005 1.00 87.94 270 HIS A N 1
ATOM 2138 C CA . HIS A 1 270 ? 58.898 9.383 -111.309 1.00 87.94 270 HIS A CA 1
ATOM 2139 C C . HIS A 1 270 ? 59.506 10.559 -112.086 1.00 87.94 270 HIS A C 1
ATOM 2141 O O . HIS A 1 270 ? 59.857 10.399 -113.248 1.00 87.94 270 HIS A O 1
ATOM 2147 N N . GLU A 1 271 ? 59.697 11.717 -111.451 1.00 87.25 271 GLU A N 1
ATOM 2148 C CA . GLU A 1 271 ? 60.381 12.873 -112.046 1.00 87.25 271 GLU A CA 1
ATOM 2149 C C . GLU A 1 271 ? 61.834 12.556 -112.409 1.00 87.25 271 GLU A C 1
ATOM 2151 O O . GLU A 1 271 ? 62.257 12.879 -113.513 1.00 87.25 271 GLU A O 1
ATOM 2156 N N . GLN A 1 272 ? 62.576 11.862 -111.539 1.00 84.50 272 GLN A N 1
ATOM 2157 C CA . GLN A 1 272 ? 63.934 11.390 -111.822 1.00 84.50 272 GLN A CA 1
ATOM 2158 C C . GLN A 1 272 ? 63.968 10.433 -113.014 1.00 84.50 272 GLN A C 1
ATOM 2160 O O . GLN A 1 272 ? 64.810 10.596 -113.887 1.00 84.50 272 GLN A O 1
ATOM 2165 N N . LEU A 1 273 ? 63.063 9.452 -113.077 1.00 79.12 273 LEU A N 1
ATOM 2166 C CA . LEU A 1 273 ? 62.969 8.522 -114.206 1.00 79.12 273 LEU A CA 1
ATOM 2167 C C . LEU A 1 273 ? 62.556 9.240 -115.497 1.00 79.12 273 LEU A C 1
ATOM 2169 O O . LEU A 1 273 ? 63.099 8.942 -116.553 1.00 79.12 273 LEU A O 1
ATOM 2173 N N . SER A 1 274 ? 61.647 10.214 -115.413 1.00 80.44 274 SER A N 1
ATOM 2174 C CA . SER A 1 274 ? 61.233 11.051 -116.545 1.00 80.44 274 SER A CA 1
ATOM 2175 C C . SER A 1 274 ? 62.386 11.927 -117.048 1.00 80.44 274 SER A C 1
ATOM 2177 O O . SER A 1 274 ? 62.653 11.970 -118.247 1.00 80.44 274 SER A O 1
ATOM 2179 N N . GLN A 1 275 ? 63.146 12.548 -116.140 1.00 79.06 275 GLN A N 1
ATOM 2180 C CA . GLN A 1 275 ? 64.364 13.283 -116.479 1.00 79.06 275 GLN A CA 1
ATOM 2181 C C . GLN A 1 275 ? 65.450 12.370 -117.037 1.00 79.06 275 GLN A C 1
ATOM 2183 O O . GLN A 1 275 ? 66.099 12.747 -118.002 1.00 79.06 275 GLN A O 1
ATOM 2188 N N . GLN A 1 276 ? 65.663 11.177 -116.478 1.00 72.62 276 GLN A N 1
ATOM 2189 C CA . GLN A 1 276 ? 66.588 10.188 -117.040 1.00 72.62 276 GLN A CA 1
ATOM 2190 C C . GLN A 1 276 ? 66.162 9.767 -118.449 1.00 72.62 276 GLN A C 1
ATOM 2192 O O . GLN A 1 276 ? 67.022 9.600 -119.306 1.00 72.62 276 GLN A O 1
ATOM 2197 N N . LEU A 1 277 ? 64.858 9.672 -118.723 1.00 67.69 277 LEU A N 1
ATOM 2198 C CA . LEU A 1 277 ? 64.349 9.462 -120.078 1.00 67.69 277 LEU A CA 1
ATOM 2199 C C . LEU A 1 277 ? 64.615 10.667 -120.994 1.00 67.69 277 LEU A C 1
ATOM 2201 O O . LEU A 1 277 ? 64.908 10.472 -122.166 1.00 67.69 277 LEU A O 1
ATOM 2205 N N . SER A 1 278 ? 64.526 11.902 -120.487 1.00 67.62 278 SER A N 1
ATOM 2206 C CA . SER A 1 278 ? 64.738 13.114 -121.295 1.00 67.62 278 SER A CA 1
ATOM 2207 C C . SER A 1 278 ? 66.210 13.520 -121.458 1.00 67.62 278 SER A C 1
ATOM 2209 O O . SER A 1 278 ? 66.540 14.249 -122.386 1.00 67.62 278 SER A O 1
ATOM 2211 N N . THR A 1 279 ? 67.086 13.125 -120.529 1.00 62.62 279 THR A N 1
ATOM 2212 C CA . THR A 1 279 ? 68.530 13.453 -120.506 1.00 62.62 279 THR A CA 1
ATOM 2213 C C . THR A 1 279 ? 69.422 12.266 -120.845 1.00 62.62 279 THR A C 1
ATOM 2215 O O . THR A 1 279 ? 70.616 12.453 -121.082 1.00 62.62 279 THR A O 1
ATOM 2218 N N . GLY A 1 280 ? 68.856 11.060 -120.934 1.00 54.09 280 GLY A N 1
ATOM 2219 C CA . GLY A 1 280 ? 69.473 9.942 -121.624 1.00 54.09 280 GLY A CA 1
ATOM 2220 C C . GLY A 1 280 ? 69.648 10.311 -123.089 1.00 54.09 280 GLY A C 1
ATOM 2221 O O . GLY A 1 280 ? 68.729 10.159 -123.885 1.00 54.09 280 GLY A O 1
ATOM 2222 N N . GLN A 1 281 ? 70.837 10.819 -123.419 1.00 52.75 281 GLN A N 1
ATOM 2223 C CA . GLN A 1 281 ? 71.377 10.807 -124.770 1.00 52.75 281 GLN A CA 1
ATOM 2224 C C . GLN A 1 281 ? 71.089 9.428 -125.344 1.00 52.75 281 GLN A C 1
ATOM 2226 O O . GLN A 1 281 ? 71.611 8.438 -124.828 1.00 52.75 281 GLN A O 1
ATOM 2231 N N . ASP A 1 282 ? 70.210 9.385 -126.344 1.00 55.59 282 ASP A N 1
ATOM 2232 C CA . ASP A 1 282 ? 69.815 8.170 -127.034 1.00 55.59 282 ASP A CA 1
ATOM 2233 C C . ASP A 1 282 ? 71.091 7.364 -127.316 1.00 55.59 282 ASP A C 1
ATOM 2235 O O . ASP A 1 282 ? 71.925 7.814 -128.114 1.00 55.59 282 ASP A O 1
ATOM 2239 N N . PRO A 1 283 ? 71.307 6.191 -126.690 1.00 57.31 283 PRO A N 1
ATOM 2240 C CA . PRO A 1 283 ? 72.448 5.353 -127.042 1.00 57.31 283 PRO A CA 1
ATOM 2241 C C . PRO A 1 283 ? 72.416 4.983 -128.537 1.00 57.31 283 PRO A C 1
ATOM 2243 O O . PRO A 1 283 ? 73.441 4.588 -129.088 1.00 57.31 283 PRO A O 1
ATOM 2246 N N . GLY A 1 284 ? 71.276 5.187 -129.216 1.00 61.44 284 GLY A N 1
ATOM 2247 C CA . GLY A 1 284 ? 71.136 5.149 -130.669 1.00 61.44 284 GLY A CA 1
ATOM 2248 C C . GLY A 1 284 ? 71.913 6.230 -131.434 1.00 61.44 284 GLY A C 1
ATOM 2249 O O . GLY A 1 284 ? 72.438 5.919 -132.497 1.00 61.44 284 GLY A O 1
ATOM 2250 N N . VAL A 1 285 ? 72.066 7.455 -130.913 1.00 64.50 285 VAL A N 1
ATOM 2251 C CA . VAL A 1 285 ? 72.812 8.529 -131.606 1.00 64.50 285 VAL A CA 1
ATOM 2252 C C . VAL A 1 285 ? 74.318 8.273 -131.528 1.00 64.50 285 VAL A C 1
ATOM 2254 O O . VAL A 1 285 ? 74.992 8.247 -132.552 1.00 64.50 285 VAL A O 1
ATOM 2257 N N . ALA A 1 286 ? 74.840 7.954 -130.338 1.00 63.66 286 ALA A N 1
ATOM 2258 C CA . ALA A 1 286 ? 76.262 7.639 -130.163 1.00 63.66 286 ALA A CA 1
ATOM 2259 C C . ALA A 1 286 ? 76.684 6.335 -130.876 1.00 63.66 286 ALA A C 1
ATOM 2261 O O . ALA A 1 286 ? 77.812 6.225 -131.363 1.00 63.66 286 ALA A O 1
ATOM 2262 N N . MET A 1 287 ? 75.790 5.340 -130.970 1.00 62.97 287 MET A N 1
ATOM 2263 C CA . MET A 1 287 ? 76.025 4.136 -131.780 1.00 62.97 287 MET A CA 1
ATOM 2264 C C . MET A 1 287 ? 75.867 4.402 -133.285 1.00 62.97 287 MET A C 1
ATOM 2266 O O . MET A 1 287 ? 76.597 3.801 -134.072 1.00 62.97 287 MET A O 1
ATOM 2270 N N . GLY A 1 288 ? 74.985 5.324 -133.688 1.00 69.38 288 GLY A N 1
ATOM 2271 C CA . GLY A 1 288 ? 74.825 5.778 -135.073 1.00 69.38 288 GLY A CA 1
ATOM 2272 C C . GLY A 1 288 ? 76.077 6.467 -135.617 1.00 69.38 288 GLY A C 1
ATOM 2273 O O . GLY A 1 288 ? 76.567 6.088 -136.680 1.00 69.38 288 GLY A O 1
ATOM 2274 N N . ASP A 1 289 ? 76.671 7.382 -134.848 1.00 73.69 289 ASP A N 1
ATOM 2275 C CA . ASP A 1 289 ? 77.929 8.045 -135.222 1.00 73.69 289 ASP A CA 1
ATOM 2276 C C . ASP A 1 289 ? 79.082 7.039 -135.357 1.00 73.69 289 ASP A C 1
ATOM 2278 O O . ASP A 1 289 ? 79.884 7.101 -136.290 1.00 73.69 289 ASP A O 1
ATOM 2282 N N . ARG A 1 290 ? 79.148 6.045 -134.463 1.00 70.56 290 ARG A N 1
ATOM 2283 C CA . ARG A 1 290 ? 80.175 4.994 -134.524 1.00 70.56 290 ARG A CA 1
ATOM 2284 C C . ARG A 1 290 ? 79.989 4.059 -135.724 1.00 70.56 290 ARG A C 1
ATOM 2286 O O . ARG A 1 290 ? 80.984 3.593 -136.280 1.00 70.56 290 ARG A O 1
ATOM 2293 N N . LEU A 1 291 ? 78.748 3.817 -136.147 1.00 74.62 291 LEU A N 1
ATOM 2294 C CA . LEU A 1 291 ? 78.426 3.059 -137.357 1.00 74.62 291 LEU A CA 1
ATOM 2295 C C . LEU A 1 291 ? 78.815 3.835 -138.626 1.00 74.62 291 LEU A C 1
ATOM 2297 O O . LEU A 1 291 ? 79.396 3.249 -139.538 1.00 74.62 291 LEU A O 1
ATOM 2301 N N . GLN A 1 292 ? 78.574 5.150 -138.655 1.00 76.12 292 GLN A N 1
ATOM 2302 C CA . GLN A 1 292 ? 78.963 6.022 -139.766 1.00 76.12 292 GLN A CA 1
ATOM 2303 C C . GLN A 1 292 ? 80.485 6.017 -139.975 1.00 76.12 292 GLN A C 1
ATOM 2305 O O . GLN A 1 292 ? 80.941 5.867 -141.106 1.00 76.12 292 GLN A O 1
ATOM 2310 N N . THR A 1 293 ? 81.267 6.080 -138.890 1.00 77.00 293 THR A N 1
ATOM 2311 C CA . THR A 1 293 ? 82.740 6.011 -138.940 1.00 77.00 293 THR A CA 1
ATOM 2312 C C . THR A 1 293 ? 83.256 4.664 -139.461 1.00 77.00 293 THR A C 1
ATOM 2314 O O . THR A 1 293 ? 84.245 4.610 -140.189 1.00 77.00 293 THR A O 1
ATOM 2317 N N . LEU A 1 294 ? 82.594 3.554 -139.116 1.00 76.88 294 LEU A N 1
ATOM 2318 C CA . LEU A 1 294 ? 82.965 2.226 -139.625 1.00 76.88 294 LEU A CA 1
ATOM 2319 C C . LEU A 1 294 ? 82.583 2.046 -141.105 1.00 76.88 294 LEU A C 1
ATOM 2321 O O . LEU A 1 294 ? 83.286 1.354 -141.843 1.00 76.88 294 LEU A O 1
ATOM 2325 N N . LEU A 1 295 ? 81.501 2.685 -141.563 1.00 77.56 295 LEU A N 1
ATOM 2326 C CA . LEU A 1 295 ? 81.095 2.681 -142.971 1.00 77.56 295 LEU A CA 1
ATOM 2327 C C . LEU A 1 295 ? 82.034 3.516 -143.854 1.00 77.56 295 LEU A C 1
ATOM 2329 O O . LEU A 1 295 ? 82.361 3.068 -144.954 1.00 77.56 295 LEU A O 1
ATOM 2333 N N . THR A 1 296 ? 82.528 4.667 -143.382 1.00 77.38 296 THR A N 1
ATOM 2334 C CA . THR A 1 296 ? 83.558 5.435 -144.106 1.00 77.38 296 THR A CA 1
ATOM 2335 C C . THR A 1 296 ? 84.863 4.655 -144.222 1.00 77.38 296 THR A C 1
ATOM 2337 O O . THR A 1 296 ? 85.381 4.527 -145.331 1.00 77.38 296 THR A O 1
ATOM 2340 N N . GLN A 1 297 ? 85.328 4.021 -143.139 1.00 76.81 297 GLN A N 1
ATOM 2341 C CA . GLN A 1 297 ? 86.517 3.154 -143.176 1.00 76.81 297 GLN A CA 1
ATOM 2342 C C . GLN A 1 297 ? 86.371 1.991 -144.170 1.00 76.81 297 GLN A C 1
ATOM 2344 O O . GLN A 1 297 ? 87.322 1.639 -144.868 1.00 76.81 297 GLN A O 1
ATOM 2349 N N . ARG A 1 298 ? 85.171 1.405 -144.284 1.00 76.50 298 ARG A N 1
ATOM 2350 C CA . ARG A 1 298 ? 84.894 0.380 -145.298 1.00 76.50 298 ARG A CA 1
ATOM 2351 C C . ARG A 1 298 ? 84.953 0.948 -146.721 1.00 76.50 298 ARG A C 1
ATOM 2353 O O . ARG A 1 298 ? 85.515 0.293 -147.594 1.00 76.50 298 ARG A O 1
ATOM 2360 N N . SER A 1 299 ? 84.396 2.139 -146.957 1.00 76.56 299 SER A N 1
ATOM 2361 C CA . SER A 1 299 ? 84.413 2.764 -148.288 1.00 76.56 299 SER A CA 1
ATOM 2362 C C . SER A 1 299 ? 85.833 3.085 -148.768 1.00 76.56 299 SER A C 1
ATOM 2364 O O . SER A 1 299 ? 86.157 2.802 -149.918 1.00 76.56 299 SER A O 1
ATOM 2366 N N . GLU A 1 300 ? 86.712 3.555 -147.877 1.00 78.94 300 GLU A N 1
ATOM 2367 C CA . GLU A 1 300 ? 88.123 3.830 -148.186 1.00 78.94 300 GLU A CA 1
ATOM 2368 C C . GLU A 1 300 ? 88.882 2.542 -148.551 1.00 78.94 300 GLU A C 1
ATOM 2370 O O . GLU A 1 300 ? 89.645 2.511 -149.519 1.00 78.94 300 GLU A O 1
ATOM 2375 N N . ALA A 1 301 ? 88.621 1.445 -147.830 1.00 74.88 301 ALA A N 1
ATOM 2376 C CA . ALA A 1 301 ? 89.207 0.140 -148.129 1.00 74.88 301 ALA A CA 1
ATOM 2377 C C . ALA A 1 301 ? 88.707 -0.450 -149.466 1.00 74.88 301 ALA A C 1
ATOM 2379 O O . ALA A 1 301 ? 89.492 -1.038 -150.212 1.00 74.88 301 ALA A O 1
ATOM 2380 N N . GLU A 1 302 ? 87.422 -0.282 -149.802 1.00 76.81 302 GLU A N 1
ATOM 2381 C CA . GLU A 1 302 ? 86.867 -0.705 -151.098 1.00 76.81 302 GLU A CA 1
ATOM 2382 C C . GLU A 1 302 ? 87.434 0.125 -152.267 1.00 76.81 302 GLU A C 1
ATOM 2384 O O . GLU A 1 302 ? 87.696 -0.426 -153.340 1.00 76.81 302 GLU A O 1
ATOM 2389 N N . GLN A 1 303 ? 87.706 1.417 -152.054 1.00 76.44 303 GLN A N 1
ATOM 2390 C CA . GLN A 1 303 ? 88.295 2.310 -153.057 1.00 76.44 303 GLN A CA 1
ATOM 2391 C C . GLN A 1 303 ? 89.760 1.948 -153.355 1.00 76.44 303 GLN A C 1
ATOM 2393 O O . GLN A 1 303 ? 90.130 1.806 -154.523 1.00 76.44 303 GLN A O 1
ATOM 2398 N N . ALA A 1 304 ? 90.560 1.661 -152.321 1.00 73.38 304 ALA A N 1
ATOM 2399 C CA . ALA A 1 304 ? 91.933 1.172 -152.478 1.00 73.38 304 ALA A CA 1
ATOM 2400 C C . ALA A 1 304 ? 92.000 -0.181 -153.222 1.00 73.38 304 ALA A C 1
ATOM 2402 O O . ALA A 1 304 ? 92.890 -0.413 -154.045 1.00 73.38 304 ALA A O 1
ATOM 2403 N N . LEU A 1 305 ? 91.029 -1.075 -152.986 1.00 78.44 305 LEU A N 1
ATOM 2404 C CA . LEU A 1 305 ? 90.932 -2.356 -153.695 1.00 78.44 305 LEU A CA 1
ATOM 2405 C C . LEU A 1 305 ? 90.580 -2.170 -155.185 1.00 78.44 305 LEU A C 1
ATOM 2407 O O . LEU A 1 305 ? 91.090 -2.901 -156.039 1.00 78.44 305 LEU A O 1
ATOM 2411 N N . ALA A 1 306 ? 89.718 -1.203 -155.510 1.00 75.81 306 ALA A N 1
ATOM 2412 C CA . ALA A 1 306 ? 89.351 -0.881 -156.888 1.00 75.81 306 ALA A CA 1
ATOM 2413 C C . ALA A 1 306 ? 90.528 -0.262 -157.665 1.00 75.81 306 ALA A C 1
ATOM 2415 O O . ALA A 1 306 ? 90.786 -0.653 -158.804 1.00 75.81 306 ALA A O 1
ATOM 2416 N N . GLU A 1 307 ? 91.291 0.636 -157.037 1.00 77.69 307 GLU A N 1
ATOM 2417 C CA . GLU A 1 307 ? 92.505 1.216 -157.624 1.00 77.69 307 GLU A CA 1
ATOM 2418 C C . GLU A 1 307 ? 93.571 0.150 -157.910 1.00 77.69 307 GLU A C 1
ATOM 2420 O O . GLU A 1 307 ? 94.114 0.108 -159.018 1.00 77.69 307 GLU A O 1
ATOM 2425 N N . GLY A 1 308 ? 93.804 -0.775 -156.972 1.00 73.62 308 GLY A N 1
ATOM 2426 C CA . GLY A 1 308 ? 94.722 -1.899 -157.181 1.00 73.62 308 GLY A CA 1
ATOM 2427 C C . GLY A 1 308 ? 94.296 -2.818 -158.335 1.00 73.62 308 GLY A C 1
ATOM 2428 O O . GLY A 1 308 ? 95.128 -3.235 -159.143 1.00 73.62 308 GLY A O 1
ATOM 2429 N N . ARG A 1 309 ? 92.990 -3.089 -158.479 1.00 77.88 309 ARG A N 1
ATOM 2430 C CA . ARG A 1 309 ? 92.450 -3.870 -159.609 1.00 77.88 309 ARG A CA 1
ATOM 2431 C C . ARG A 1 309 ? 92.615 -3.156 -160.951 1.00 77.88 309 ARG A C 1
ATOM 2433 O O . ARG A 1 309 ? 92.965 -3.803 -161.937 1.00 77.88 309 ARG A O 1
ATOM 2440 N N . ASN A 1 310 ? 92.422 -1.839 -160.992 1.00 77.12 310 ASN A N 1
ATOM 2441 C CA . ASN A 1 310 ? 92.607 -1.050 -162.210 1.00 77.12 310 ASN A CA 1
ATOM 2442 C C . ASN A 1 310 ? 94.078 -1.013 -162.652 1.00 77.12 310 ASN A C 1
ATOM 2444 O O . ASN A 1 310 ? 94.359 -1.170 -163.840 1.00 77.12 310 ASN A O 1
ATOM 2448 N N . GLN A 1 311 ? 95.020 -0.882 -161.712 1.00 75.25 311 GLN A N 1
ATOM 2449 C CA . GLN A 1 311 ? 96.455 -0.965 -162.014 1.00 75.25 311 GLN A CA 1
ATOM 2450 C C . GLN A 1 311 ? 96.840 -2.341 -162.575 1.00 75.25 311 GLN A C 1
ATOM 2452 O O . GLN A 1 311 ? 97.576 -2.422 -163.557 1.00 75.25 311 GLN A O 1
ATOM 2457 N N . HIS A 1 312 ? 96.292 -3.423 -162.011 1.00 77.81 312 HIS A N 1
ATOM 2458 C CA . HIS A 1 312 ? 96.519 -4.776 -162.520 1.00 77.81 312 HIS A CA 1
ATOM 2459 C C . HIS A 1 312 ? 95.979 -4.959 -163.951 1.00 77.81 312 HIS A C 1
ATOM 2461 O O . HIS A 1 312 ? 96.697 -5.449 -164.823 1.00 77.81 312 HIS A O 1
ATOM 2467 N N . SER A 1 313 ? 94.757 -4.482 -164.223 1.00 75.81 313 SER A N 1
ATOM 2468 C CA . SER A 1 313 ? 94.162 -4.524 -165.566 1.00 75.81 313 SER A CA 1
ATOM 2469 C C . SER A 1 313 ? 94.962 -3.715 -166.595 1.00 75.81 313 SER A C 1
ATOM 2471 O O . SER A 1 313 ? 95.063 -4.131 -167.749 1.00 75.81 313 SER A O 1
ATOM 2473 N N . ALA A 1 314 ? 95.542 -2.575 -166.204 1.00 77.62 314 ALA A N 1
ATOM 2474 C CA . ALA A 1 314 ? 96.362 -1.754 -167.096 1.00 77.62 314 ALA A CA 1
ATOM 2475 C C . ALA A 1 314 ? 97.667 -2.465 -167.498 1.00 77.62 314 ALA A C 1
ATOM 2477 O O . ALA A 1 314 ? 98.056 -2.431 -168.667 1.00 77.62 314 ALA A O 1
ATOM 2478 N N . ILE A 1 315 ? 98.311 -3.161 -166.555 1.00 75.69 315 ILE A N 1
ATOM 2479 C CA . ILE A 1 315 ? 99.529 -3.942 -166.817 1.00 75.69 315 ILE A CA 1
ATOM 2480 C C . ILE A 1 315 ? 99.223 -5.134 -167.740 1.00 75.69 315 ILE A C 1
ATOM 2482 O O . ILE A 1 315 ? 99.960 -5.370 -168.697 1.00 75.69 315 ILE A O 1
ATOM 2486 N N . GLU A 1 316 ? 98.109 -5.849 -167.540 1.00 76.88 316 GLU A N 1
ATOM 2487 C CA . GLU A 1 316 ? 97.696 -6.929 -168.455 1.00 76.88 316 GLU A CA 1
ATOM 2488 C C . GLU A 1 316 ? 97.439 -6.441 -169.889 1.00 76.88 316 GLU A C 1
ATOM 2490 O O . GLU A 1 316 ? 97.704 -7.159 -170.860 1.00 76.88 316 GLU A O 1
ATOM 2495 N N . GLN A 1 317 ? 96.905 -5.228 -170.044 1.00 76.56 317 GLN A N 1
ATOM 2496 C CA . GLN A 1 317 ? 96.630 -4.646 -171.355 1.00 76.56 317 GLN A CA 1
ATOM 2497 C C . GLN A 1 317 ? 97.928 -4.245 -172.078 1.00 76.56 317 GLN A C 1
ATOM 2499 O O . GLN A 1 317 ? 98.038 -4.454 -173.287 1.00 76.56 317 GLN A O 1
ATOM 2504 N N . GLN A 1 318 ? 98.939 -3.770 -171.340 1.00 74.06 318 GLN A N 1
ATOM 2505 C CA . GLN A 1 318 ? 100.284 -3.518 -171.872 1.00 74.06 318 GLN A CA 1
ATOM 2506 C C . GLN A 1 318 ? 100.982 -4.813 -172.316 1.00 74.06 318 GLN A C 1
ATOM 2508 O O . GLN A 1 318 ? 101.574 -4.845 -173.394 1.00 74.06 318 GLN A O 1
ATOM 2513 N N . ILE A 1 319 ? 100.857 -5.904 -171.548 1.00 75.12 319 ILE A N 1
ATOM 2514 C CA . ILE A 1 319 ? 101.409 -7.218 -171.926 1.00 75.12 319 ILE A CA 1
ATOM 2515 C C . ILE A 1 319 ? 100.784 -7.714 -173.239 1.00 75.12 319 ILE A C 1
ATOM 2517 O O . ILE A 1 319 ? 101.505 -8.160 -174.132 1.00 75.12 319 ILE A O 1
ATOM 2521 N N . ARG A 1 320 ? 99.461 -7.568 -173.400 1.00 76.38 320 ARG A N 1
ATOM 2522 C CA . ARG A 1 320 ? 98.760 -7.929 -174.645 1.00 76.38 320 ARG A CA 1
ATOM 2523 C C . ARG A 1 320 ? 99.203 -7.098 -175.851 1.00 76.38 320 ARG A C 1
ATOM 2525 O O . ARG A 1 320 ? 99.335 -7.653 -176.937 1.00 76.38 320 ARG A O 1
ATOM 2532 N N . GLN A 1 321 ? 99.469 -5.801 -175.681 1.00 75.88 321 GLN A N 1
ATOM 2533 C CA . GLN A 1 321 ? 99.959 -4.944 -176.770 1.00 75.88 321 GLN A CA 1
ATOM 2534 C C . GLN A 1 321 ? 101.375 -5.324 -177.222 1.00 75.88 321 GLN A C 1
ATOM 2536 O O . GLN A 1 321 ? 101.629 -5.405 -178.422 1.00 75.88 321 GLN A O 1
ATOM 2541 N N . VAL A 1 322 ? 102.282 -5.617 -176.284 1.00 76.50 322 VAL A N 1
ATOM 2542 C CA . VAL A 1 322 ? 103.654 -6.045 -176.613 1.00 76.50 322 VAL A CA 1
ATOM 2543 C C . VAL A 1 322 ? 103.663 -7.429 -177.275 1.00 76.50 322 VAL A C 1
ATOM 2545 O O . VAL A 1 322 ? 104.421 -7.649 -178.217 1.00 76.50 322 VAL A O 1
ATOM 2548 N N . GLN A 1 323 ? 102.784 -8.345 -176.851 1.00 71.25 323 GLN A N 1
ATOM 2549 C CA . GLN A 1 323 ? 102.606 -9.646 -177.512 1.00 71.25 323 GLN A CA 1
ATOM 2550 C C . GLN A 1 323 ? 101.996 -9.521 -178.920 1.00 71.25 323 GLN A C 1
ATOM 2552 O O . GLN A 1 323 ? 102.404 -10.255 -179.817 1.00 71.25 323 GLN A O 1
ATOM 2557 N N . GLY A 1 324 ? 101.077 -8.574 -179.139 1.00 73.38 324 GLY A N 1
ATOM 2558 C CA . GLY A 1 324 ? 100.537 -8.266 -180.469 1.00 73.38 324 GLY A CA 1
ATOM 2559 C C . GLY A 1 324 ? 101.607 -7.744 -181.431 1.00 73.38 324 GLY A C 1
ATOM 2560 O O . GLY A 1 324 ? 101.744 -8.265 -182.534 1.00 73.38 324 GLY A O 1
ATOM 2561 N N . ALA A 1 325 ? 102.437 -6.800 -180.978 1.00 71.44 325 ALA A N 1
ATOM 2562 C CA . ALA A 1 325 ? 103.547 -6.271 -181.773 1.00 71.44 325 ALA A CA 1
ATOM 2563 C C . ALA A 1 325 ? 104.611 -7.340 -182.102 1.00 71.44 325 ALA A C 1
ATOM 2565 O O . ALA A 1 325 ? 105.202 -7.318 -183.181 1.00 71.44 325 ALA A O 1
ATOM 2566 N N . LEU A 1 326 ? 104.844 -8.302 -181.198 1.00 74.19 326 LEU A N 1
ATOM 2567 C CA . LEU A 1 326 ? 105.740 -9.436 -181.451 1.00 74.19 326 LEU A CA 1
ATOM 2568 C C . LEU A 1 326 ? 105.188 -10.352 -182.558 1.00 74.19 326 LEU A C 1
ATOM 2570 O O . LEU A 1 326 ? 105.929 -10.722 -183.465 1.00 74.19 326 LEU A O 1
ATOM 2574 N N . SER A 1 327 ? 103.884 -10.655 -182.518 1.00 70.19 327 SER A N 1
ATOM 2575 C CA . SER A 1 327 ? 103.199 -11.467 -183.534 1.00 70.19 327 SER A CA 1
ATOM 2576 C C . SER A 1 327 ? 103.218 -10.815 -184.919 1.00 70.19 327 SER A C 1
ATOM 2578 O O . SER A 1 327 ? 103.410 -11.513 -185.912 1.00 70.19 327 SER A O 1
ATOM 2580 N N . GLU A 1 328 ? 103.027 -9.495 -185.009 1.00 72.06 328 GLU A N 1
ATOM 2581 C CA . GLU A 1 328 ? 103.094 -8.764 -186.284 1.00 72.06 328 GLU A CA 1
ATOM 2582 C C . GLU A 1 328 ? 104.504 -8.836 -186.889 1.00 72.06 328 GLU A C 1
ATOM 2584 O O . GLU A 1 328 ? 104.665 -9.151 -188.068 1.00 72.06 328 GLU A O 1
ATOM 2589 N N . CYS A 1 329 ? 105.535 -8.658 -186.059 1.00 70.00 329 CYS A N 1
ATOM 2590 C CA . CYS A 1 329 ? 106.931 -8.726 -186.487 1.00 70.00 329 CYS A CA 1
ATOM 2591 C C . CYS A 1 329 ? 107.335 -10.151 -186.934 1.00 70.00 329 CYS A C 1
ATOM 2593 O O . CYS A 1 329 ? 108.039 -10.326 -187.931 1.00 70.00 329 CYS A O 1
ATOM 2595 N N . GLU A 1 330 ? 106.843 -11.196 -186.256 1.00 68.12 330 GLU A N 1
ATOM 2596 C CA . GLU A 1 330 ? 107.041 -12.595 -186.673 1.00 68.12 330 GLU A CA 1
ATOM 2597 C C . GLU A 1 330 ? 106.351 -12.913 -188.011 1.00 68.12 330 GLU A C 1
ATOM 2599 O O . GLU A 1 330 ? 106.903 -13.641 -188.845 1.00 68.12 330 GLU A O 1
ATOM 2604 N N . GLN A 1 331 ? 105.176 -12.330 -188.257 1.00 68.25 331 GLN A N 1
ATOM 2605 C CA . GLN A 1 331 ? 104.419 -12.525 -189.492 1.00 68.25 331 GLN A CA 1
ATOM 2606 C C . GLN A 1 331 ? 105.060 -11.796 -190.685 1.00 68.25 331 GLN A C 1
ATOM 2608 O O . GLN A 1 331 ? 105.107 -12.342 -191.792 1.00 68.25 331 GLN A O 1
ATOM 2613 N N . GLU A 1 332 ? 105.661 -10.624 -190.458 1.00 70.19 332 GLU A N 1
ATOM 2614 C CA . GLU A 1 332 ? 106.480 -9.932 -191.459 1.00 70.19 332 GLU A CA 1
ATOM 2615 C C . GLU A 1 332 ? 107.717 -10.756 -191.855 1.00 70.19 332 GLU A C 1
ATOM 2617 O O . GLU A 1 332 ? 107.999 -10.909 -193.049 1.00 70.19 332 GLU A O 1
ATOM 2622 N N . VAL A 1 333 ? 108.405 -11.386 -190.893 1.00 73.25 333 VAL A N 1
ATOM 2623 C CA . VAL A 1 333 ? 109.550 -12.276 -191.170 1.00 73.25 333 VAL A CA 1
ATOM 2624 C C . VAL A 1 333 ? 109.129 -13.526 -191.954 1.00 73.25 333 VAL A C 1
ATOM 2626 O O . VAL A 1 333 ? 109.855 -13.955 -192.857 1.00 73.25 333 VAL A O 1
ATOM 2629 N N . ALA A 1 334 ? 107.957 -14.100 -191.667 1.00 66.81 334 ALA A N 1
ATOM 2630 C CA . ALA A 1 334 ? 107.413 -15.224 -192.431 1.00 66.81 334 ALA A CA 1
ATOM 2631 C C . ALA A 1 334 ? 107.108 -14.833 -193.890 1.00 66.81 334 ALA A C 1
ATOM 2633 O O . ALA A 1 334 ? 107.511 -15.543 -194.813 1.00 66.81 334 ALA A O 1
ATOM 2634 N N . SER A 1 335 ? 106.506 -13.658 -194.111 1.00 68.50 335 SER A N 1
ATOM 2635 C CA . SER A 1 335 ? 106.214 -13.143 -195.459 1.00 68.50 335 SER A CA 1
ATOM 2636 C C . SER A 1 335 ? 107.482 -12.845 -196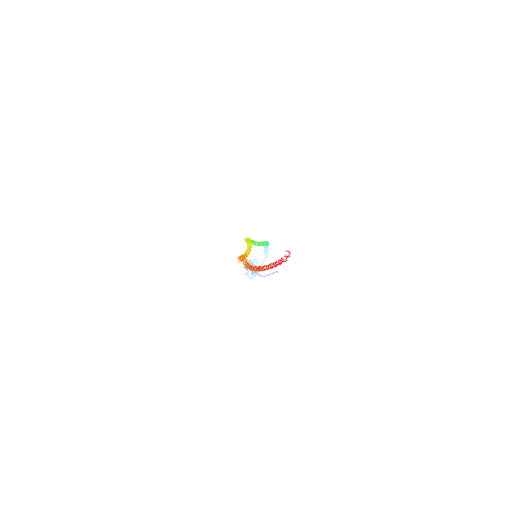.277 1.00 68.50 335 SER A C 1
ATOM 2638 O O . SER A 1 335 ? 107.533 -13.069 -197.491 1.00 68.50 335 SER A O 1
ATOM 2640 N N . ALA A 1 336 ? 108.551 -12.389 -195.613 1.00 66.12 336 ALA A N 1
ATOM 2641 C CA . ALA A 1 336 ? 109.846 -12.157 -196.241 1.00 66.12 336 ALA A CA 1
ATOM 2642 C C . ALA A 1 336 ? 110.516 -13.473 -196.679 1.00 66.12 336 ALA A C 1
ATOM 2644 O O . ALA A 1 336 ? 111.183 -13.506 -197.716 1.00 66.12 336 ALA A O 1
ATOM 2645 N N . ARG A 1 337 ? 110.307 -14.568 -195.933 1.00 67.25 337 ARG A N 1
ATOM 2646 C CA . ARG A 1 337 ? 110.794 -15.911 -196.292 1.00 67.25 337 ARG A CA 1
ATOM 2647 C C . ARG A 1 337 ? 110.013 -16.519 -197.455 1.00 67.25 337 ARG A C 1
ATOM 2649 O O . ARG A 1 337 ? 110.633 -16.993 -198.400 1.00 67.25 337 ARG A O 1
ATOM 2656 N N . GLU A 1 338 ? 108.688 -16.410 -197.455 1.00 68.31 338 GLU A N 1
ATOM 2657 C CA . GLU A 1 338 ? 107.842 -16.936 -198.537 1.00 68.31 338 GLU A CA 1
ATOM 2658 C C . GLU A 1 338 ? 108.108 -16.227 -199.881 1.00 68.31 338 GLU A C 1
ATOM 2660 O O . GLU A 1 338 ? 108.178 -16.856 -200.940 1.00 68.31 338 GLU A O 1
ATOM 2665 N N . ASN A 1 339 ? 108.375 -14.917 -199.850 1.00 67.81 339 ASN A N 1
ATOM 2666 C CA . ASN A 1 339 ? 108.805 -14.173 -201.038 1.00 67.81 339 ASN A CA 1
ATOM 2667 C C . ASN A 1 339 ? 110.191 -14.597 -201.555 1.00 67.81 339 ASN A C 1
ATOM 2669 O O . ASN A 1 339 ? 110.430 -14.563 -202.767 1.00 67.81 339 ASN A O 1
ATOM 2673 N N . LEU A 1 340 ? 111.104 -15.008 -200.670 1.00 70.88 340 LEU A N 1
ATOM 2674 C CA . LEU A 1 340 ? 112.404 -15.562 -201.057 1.00 70.88 340 LEU A CA 1
ATOM 2675 C C . LEU A 1 340 ? 112.242 -16.947 -201.713 1.00 70.88 340 LEU A C 1
ATOM 2677 O O . LEU A 1 340 ? 112.886 -17.226 -202.726 1.00 70.88 340 LEU A O 1
ATOM 2681 N N . GLU A 1 341 ? 111.345 -17.782 -201.182 1.00 63.59 341 GLU A N 1
ATOM 2682 C CA . GLU A 1 341 ? 110.986 -19.095 -201.738 1.00 63.59 341 GLU A CA 1
ATOM 2683 C C . GLU A 1 341 ? 110.368 -18.961 -203.145 1.00 63.59 341 GLU A C 1
ATOM 2685 O O . GLU A 1 341 ? 110.790 -19.636 -204.085 1.00 63.59 341 GLU A O 1
ATOM 2690 N N . ASN A 1 342 ? 109.449 -18.007 -203.337 1.00 65.25 342 ASN A N 1
ATOM 2691 C CA . ASN A 1 342 ? 108.825 -17.736 -204.638 1.00 65.25 342 ASN A CA 1
ATOM 2692 C C . ASN A 1 342 ? 109.819 -17.225 -205.692 1.00 65.25 342 ASN A C 1
ATOM 2694 O O . ASN A 1 342 ? 109.698 -17.553 -206.876 1.00 65.25 342 ASN A O 1
ATOM 2698 N N . LYS A 1 343 ? 110.825 -16.436 -205.288 1.00 64.62 343 LYS A N 1
ATOM 2699 C CA . LYS A 1 343 ? 111.902 -16.018 -206.198 1.00 64.62 343 LYS A CA 1
ATOM 2700 C C . LYS A 1 343 ? 112.826 -17.181 -206.579 1.00 64.62 343 LYS A C 1
ATOM 2702 O O . LYS A 1 343 ? 113.275 -17.217 -207.719 1.00 64.62 343 LYS A O 1
ATOM 2707 N N . ARG A 1 344 ? 113.042 -18.162 -205.693 1.00 61.44 344 ARG A N 1
ATOM 2708 C CA . ARG A 1 344 ? 113.790 -19.396 -206.010 1.00 61.44 344 ARG A CA 1
ATOM 2709 C C . ARG A 1 344 ? 113.042 -20.328 -206.966 1.00 61.44 344 ARG A C 1
ATOM 2711 O O . ARG A 1 344 ? 113.664 -20.879 -207.869 1.00 61.44 344 ARG A O 1
ATOM 2718 N N . LEU A 1 345 ? 111.725 -20.473 -206.809 1.00 64.62 345 LEU A N 1
ATOM 2719 C CA . LEU A 1 345 ? 110.899 -21.282 -207.716 1.00 64.62 345 LEU A CA 1
ATOM 2720 C C . LEU A 1 345 ? 110.854 -20.701 -209.138 1.00 64.62 345 LEU A C 1
ATOM 2722 O O . LEU A 1 345 ? 110.928 -21.452 -210.107 1.00 64.62 345 LEU A O 1
ATOM 2726 N N . LYS A 1 346 ? 110.823 -19.369 -209.280 1.00 61.84 346 LYS A N 1
ATOM 2727 C CA . LYS A 1 346 ? 110.879 -18.714 -210.600 1.00 61.84 346 LYS A CA 1
ATOM 2728 C C . LYS A 1 346 ? 112.230 -18.869 -211.306 1.00 61.84 346 LYS A C 1
ATOM 2730 O O . LYS A 1 346 ? 112.249 -19.024 -212.525 1.00 61.84 346 LYS A O 1
ATOM 2735 N N . ASP A 1 347 ? 113.338 -18.889 -210.565 1.00 60.91 347 ASP A N 1
ATOM 2736 C CA . ASP A 1 347 ? 114.664 -19.207 -211.121 1.00 60.91 347 ASP A CA 1
ATOM 2737 C C . ASP A 1 347 ? 114.747 -20.669 -211.598 1.00 60.91 347 ASP A C 1
ATOM 2739 O O . ASP A 1 347 ? 115.344 -20.961 -212.638 1.00 60.91 347 ASP A O 1
ATOM 2743 N N . GLN A 1 348 ? 114.085 -21.597 -210.899 1.00 59.78 348 GLN A N 1
ATOM 2744 C CA . GLN A 1 348 ? 113.968 -22.987 -211.354 1.00 59.78 348 GLN A CA 1
ATOM 2745 C C . GLN A 1 348 ? 113.085 -23.121 -212.608 1.00 59.78 348 GLN A C 1
ATOM 2747 O O . GLN A 1 348 ? 113.439 -23.875 -213.513 1.00 59.78 348 GLN A O 1
ATOM 2752 N N . GLU A 1 349 ? 112.008 -22.339 -212.737 1.00 62.00 349 GLU A N 1
ATOM 2753 C CA . GLU A 1 349 ? 111.179 -22.287 -213.956 1.00 62.00 349 GLU A CA 1
ATOM 2754 C C . GLU A 1 349 ? 111.945 -21.740 -215.177 1.00 62.00 349 GLU A C 1
ATOM 2756 O O . GLU A 1 349 ? 111.805 -22.260 -216.288 1.00 62.00 349 GLU A O 1
ATOM 2761 N N . LEU A 1 350 ? 112.793 -20.723 -214.972 1.00 56.88 350 LEU A N 1
ATOM 2762 C CA . LEU A 1 350 ? 113.702 -20.176 -215.989 1.00 56.88 350 LEU A CA 1
ATOM 2763 C C . LEU A 1 350 ? 114.755 -21.198 -216.442 1.00 56.88 350 LEU A C 1
ATOM 2765 O O . LEU A 1 350 ? 115.108 -21.233 -217.620 1.00 56.88 350 LEU A O 1
ATOM 2769 N N . THR A 1 351 ? 115.209 -22.064 -215.536 1.00 58.47 351 THR A N 1
ATOM 2770 C CA . THR A 1 351 ? 116.219 -23.089 -215.838 1.00 58.47 351 THR A CA 1
ATOM 2771 C C . THR A 1 351 ? 115.626 -24.259 -216.632 1.00 58.47 351 THR A C 1
ATOM 2773 O O . THR A 1 351 ? 116.233 -24.718 -217.598 1.00 58.47 351 THR A O 1
ATOM 2776 N N . VAL A 1 352 ? 114.405 -24.697 -216.298 1.00 61.31 352 VAL A N 1
ATOM 2777 C CA . VAL A 1 352 ? 113.720 -25.783 -217.026 1.00 61.31 352 VAL A CA 1
ATOM 2778 C C . VAL A 1 352 ? 113.268 -25.325 -218.417 1.00 61.31 352 VAL A C 1
ATOM 2780 O O . VAL A 1 352 ? 113.383 -26.094 -219.367 1.00 61.31 352 VAL A O 1
ATOM 2783 N N . ARG A 1 353 ? 112.850 -24.059 -218.588 1.00 56.69 353 ARG A N 1
ATOM 2784 C CA . ARG A 1 353 ? 112.505 -23.523 -219.920 1.00 56.69 353 ARG A CA 1
ATOM 2785 C C . ARG A 1 353 ? 113.698 -23.437 -220.873 1.00 56.69 353 ARG A C 1
ATOM 2787 O O . ARG A 1 353 ? 113.515 -23.705 -222.059 1.00 56.69 353 ARG A O 1
ATOM 2794 N N . LEU A 1 354 ? 114.889 -23.109 -220.361 1.00 58.38 354 LEU A N 1
ATOM 2795 C CA . LEU A 1 354 ? 116.142 -23.153 -221.127 1.00 58.38 354 LEU A CA 1
ATOM 2796 C C . LEU A 1 354 ? 116.487 -24.589 -221.561 1.00 58.38 354 LEU A C 1
ATOM 2798 O O . LEU A 1 354 ? 116.878 -24.790 -222.705 1.00 58.38 354 LEU A O 1
ATOM 2802 N N . GLN A 1 355 ? 116.243 -25.588 -220.703 1.00 58.19 355 GLN A N 1
ATOM 2803 C CA . GLN A 1 355 ? 116.471 -27.000 -221.038 1.00 58.19 355 GLN A CA 1
ATOM 2804 C C . GLN A 1 355 ? 115.464 -27.556 -222.065 1.00 58.19 355 GLN A C 1
ATOM 2806 O O . GLN A 1 355 ? 115.871 -28.284 -222.962 1.00 58.19 355 GLN A O 1
ATOM 2811 N N . THR A 1 356 ? 114.183 -27.166 -222.022 1.00 54.31 356 THR A N 1
ATOM 2812 C CA . THR A 1 356 ? 113.157 -27.662 -222.972 1.00 54.31 356 THR A CA 1
ATOM 2813 C C . THR A 1 356 ? 113.237 -27.119 -224.409 1.00 54.31 356 THR A C 1
ATOM 2815 O O . THR A 1 356 ? 112.520 -27.623 -225.268 1.00 54.31 356 THR A O 1
ATOM 2818 N N . LEU A 1 357 ? 114.048 -26.097 -224.718 1.00 50.25 357 LEU A N 1
ATOM 2819 C CA . LEU A 1 357 ? 114.139 -25.548 -226.088 1.00 50.25 357 LEU A CA 1
ATOM 2820 C C . LEU A 1 357 ? 115.537 -25.579 -226.708 1.00 50.25 357 LEU A C 1
ATOM 2822 O O . LEU A 1 357 ? 115.624 -25.591 -227.935 1.00 50.25 357 LEU A O 1
ATOM 2826 N N . ASP A 1 358 ? 116.593 -25.772 -225.915 1.00 55.97 358 ASP A N 1
ATOM 2827 C CA . ASP A 1 358 ? 117.797 -26.443 -226.431 1.00 55.97 358 ASP A CA 1
ATOM 2828 C C . ASP A 1 358 ? 117.443 -27.837 -227.008 1.00 55.97 358 ASP A C 1
ATOM 2830 O O . ASP A 1 358 ? 118.055 -28.282 -227.977 1.00 55.97 358 ASP A O 1
ATOM 2834 N N . GLU A 1 359 ? 116.383 -28.496 -226.514 1.00 55.34 359 GLU A N 1
ATOM 2835 C CA . GLU A 1 359 ? 115.856 -29.745 -227.092 1.00 55.34 359 GLU A CA 1
ATOM 2836 C C . GLU A 1 359 ? 115.112 -29.553 -228.432 1.00 55.34 359 GLU A C 1
ATOM 2838 O O . GLU A 1 359 ? 115.185 -30.432 -229.291 1.00 55.34 359 GLU A O 1
ATOM 2843 N N . GLN A 1 360 ? 114.489 -28.392 -228.698 1.00 50.72 360 GLN A N 1
ATOM 2844 C CA . GLN A 1 360 ? 113.927 -28.095 -230.033 1.00 50.72 360 GLN A CA 1
ATOM 2845 C C . GLN A 1 360 ? 115.007 -27.778 -231.079 1.00 50.72 360 GLN A C 1
ATOM 2847 O O . GLN A 1 360 ? 114.757 -27.925 -232.272 1.00 50.72 360 GLN A O 1
ATOM 2852 N N . ILE A 1 361 ? 116.224 -27.420 -230.655 1.00 53.47 361 ILE A N 1
ATOM 2853 C CA . ILE A 1 361 ? 117.386 -27.255 -231.545 1.00 53.47 361 ILE A CA 1
ATOM 2854 C C . ILE A 1 361 ? 117.951 -28.621 -231.991 1.00 53.47 361 ILE A C 1
ATOM 2856 O O . ILE A 1 361 ? 118.650 -28.697 -233.000 1.00 53.47 361 ILE A O 1
ATOM 2860 N N . ALA A 1 362 ? 117.611 -29.720 -231.306 1.00 55.09 362 ALA A N 1
ATOM 2861 C CA . ALA A 1 362 ? 118.171 -31.044 -231.584 1.00 55.09 362 ALA A CA 1
ATOM 2862 C C . ALA A 1 362 ? 117.269 -31.979 -232.418 1.00 55.09 362 ALA A C 1
ATOM 2864 O O . ALA A 1 362 ? 117.767 -33.000 -232.894 1.00 55.09 362 ALA A O 1
ATOM 2865 N N . GLN A 1 363 ? 115.976 -31.670 -232.609 1.00 46.94 363 GLN A N 1
ATOM 2866 C CA . GLN A 1 363 ? 115.011 -32.634 -233.171 1.00 46.94 363 GLN A CA 1
ATOM 2867 C C . GLN A 1 363 ? 114.562 -32.408 -234.630 1.00 46.94 363 GLN A C 1
ATOM 2869 O O . GLN A 1 363 ? 113.940 -33.314 -235.173 1.00 46.94 363 GLN A O 1
ATOM 2874 N N . ASP A 1 364 ? 114.970 -31.327 -235.312 1.00 38.56 364 ASP A N 1
ATOM 2875 C CA . ASP A 1 364 ? 114.698 -31.127 -236.753 1.00 38.56 364 ASP A CA 1
ATOM 2876 C C . ASP A 1 364 ? 115.984 -31.054 -237.605 1.00 38.56 364 ASP A C 1
ATOM 2878 O O . ASP A 1 364 ? 116.385 -30.028 -238.153 1.00 38.56 364 ASP A O 1
ATOM 2882 N N . GLN A 1 365 ? 116.609 -32.225 -237.749 1.00 40.38 365 GLN A N 1
ATOM 2883 C CA . GLN A 1 365 ? 117.197 -32.701 -239.004 1.00 40.38 365 GLN A CA 1
ATOM 2884 C C . GLN A 1 365 ? 116.525 -34.038 -239.350 1.00 40.38 365 GLN A C 1
ATOM 2886 O O . GLN A 1 365 ? 116.991 -35.083 -238.915 1.00 40.38 365 GLN A O 1
ATOM 2891 N N . TYR A 1 366 ? 115.417 -33.988 -240.098 1.00 33.50 366 TYR A N 1
ATOM 2892 C CA . TYR A 1 366 ? 115.035 -34.919 -241.178 1.00 33.50 366 TYR A CA 1
ATOM 2893 C C . TYR A 1 366 ? 113.783 -34.369 -241.907 1.00 33.50 366 TYR A C 1
ATOM 2895 O O . TYR A 1 366 ? 112.682 -34.890 -241.751 1.00 33.50 366 TYR A O 1
ATOM 2903 N N . VAL A 1 367 ? 113.955 -33.260 -242.644 1.00 34.34 367 VAL A N 1
ATOM 2904 C CA . VAL A 1 367 ? 113.692 -33.001 -244.089 1.00 34.34 367 VAL A CA 1
ATOM 2905 C C . VAL A 1 367 ? 114.058 -31.547 -244.371 1.00 34.34 367 VAL A C 1
ATOM 2907 O O . VAL A 1 367 ? 113.581 -30.667 -243.626 1.00 34.34 367 VAL A O 1
#

Radius of gyration: 143.27 Å; chains: 1; bounding box: 179×52×423 Å

Sequence (367 aa):
MPRQDMFFVESGKTAQSTDRQTLLAYVSSDRYDLQPLLAGVLVAEDLTEALARRSELQQSESIVTKSGVVVGINWAHVPRGQGGTAGLLEREEELSRLREEVPAIESRVAESEQELDRLRVHLNALEAQQKSARDQAAVILQKLNEDRQAYADRQARFDQIEGRRQQLAEESEEIVLELSRTGSELDEARRHFAIAEDETGALERQREALLTEKEVLTRTLSEARVQAQAAQDRRHETELALQHSQASLESHRSSLARLQAQSSRMQQRHEQLSQQLSTGQDPGVAMGDRLQTLLTQRSEAEQALAEGRNQHSAIEQQIRQVQGALSECEQEVASARENLENKRLKDQELTVRLQTLDEQIAQDQYV

Secondary structure (DSSP, 8-state):
--------------PPPS-TTBGGGT---SSS--HHHHTTEEEESSHHHHHHGGGG--TT-EEEETTS-EEESS-EE------TTHHHHHHHHHHHHHHHHHHHHHHHHHHHHHHHHHHHHHHHHHHHHHHHHHHHHHHHHHHHHHHHHHHHHHHHHHHHHHHHHHHHHHHHHHHHHHHHHHHHHHHHHHHHHHHHHHHHHHHHHHHHHHHHHHHHHHHHHHHHHHHHHHHHHHHHHHHHHHHHHHHHHHHHHHHHHHHHHHHHHHHHHHHHHHHHHHHS--HHHHHHHHHHHHHHHHHHHHHHHHHHHHHHHHHHHHHHHHHHHHHHHHHHHHHHHHHHHHHHHHHHHHHHHHHHHHTTTTS----